Protein AF-A0A1B8BXJ5-F1 (afdb_monomer_lite)

Radius of gyration: 29.27 Å; chains: 1; bounding box: 54×40×120 Å

Secondary structure (DSSP, 8-state):
------------------------------------SSPEEE-PPPHHHHHHHH--TT-S------TTSHHHHHHHHHHHHHHHHTTSBGGGSTT---EEEHHHHHHHHHHHHHHHTT-TGGGT--S-TTHHHHHHHHHHHHHHHHHHHHHTSSS--HH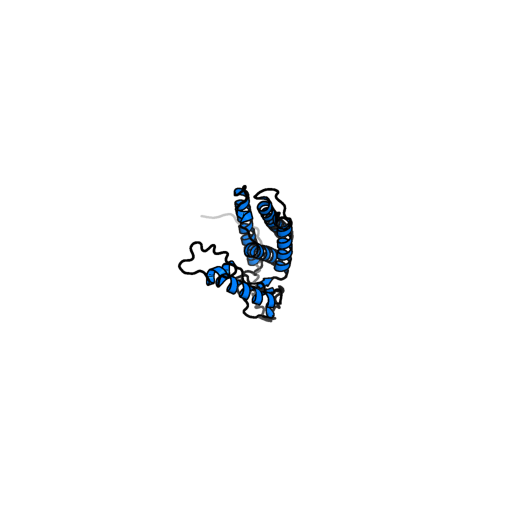HHHHHHHHHHHHHHHS--HHHHTSS-HHHHHHHHHHHHHHHHHHHHHHHHTT-SSTT-S-TT--

Sequence (223 aa):
MEFNDASKVDRNERERGSISYKADEVCASNAETTECPIKFVCVPRPFWDFILEHKGENDEDDDDENADSPREKAWNETLEEARKKWLKPATEFPGYTWTLSLKARKLNKKYDLQTQKRDQDAFGMFIYNDFTGYGLQEVIQNQLSAFNNEFTSEKPSPFTLWYMIESLAWWFNSSDTMLWNMIDDGERVCETLQIVGLTVLSTLNTLEQAHLLKNDSVIPNIL

Foldseek 3Di:
DDDDDDDDDDDDDDDDDDDDDDPDDDDDDDPPVPPLPFWKAAAADFPVVLCVVVPDPPPPDPPVPPCPDPSVVVVVVSVVVSVVRGRPTCVVPPPRDGMATPLLVVVLVVLVVQLCVQDQVNVVHCDDQLSSLVSNLVSLVVLLVVLVCLLPDPDRDLVVLVSSLRSVVVNVRPDDNPSNCPDPPNVSVVVSVVSNVVSVVSSLVVCVVVVQQDPPHSPPPND

pLDDT: mean 81.47, std 22.78, range [27.48, 98.5]

Structure (mmCIF, N/CA/C/O backbone):
data_AF-A0A1B8BXJ5-F1
#
_entry.id   AF-A0A1B8BXJ5-F1
#
loop_
_atom_site.group_PDB
_atom_site.id
_atom_site.type_symbol
_atom_site.label_atom_id
_atom_site.label_alt_id
_atom_site.label_comp_id
_atom_site.label_asym_id
_atom_site.label_entity_id
_atom_site.label_seq_id
_atom_site.pdbx_PDB_ins_code
_atom_site.Cartn_x
_atom_site.Cartn_y
_atom_site.Cartn_z
_atom_site.occupancy
_atom_site.B_iso_or_equiv
_atom_site.auth_seq_id
_atom_site.auth_comp_id
_atom_site.auth_asym_id
_atom_site.auth_atom_id
_atom_site.pdbx_PDB_model_num
ATOM 1 N N . MET A 1 1 ? -2.893 -20.987 91.017 1.00 38.03 1 MET A N 1
ATOM 2 C CA . MET A 1 1 ? -2.819 -20.023 92.131 1.00 38.03 1 MET A CA 1
ATOM 3 C C . MET A 1 1 ? -3.103 -18.657 91.527 1.00 38.03 1 MET A C 1
ATOM 5 O O . MET A 1 1 ? -2.530 -18.359 90.489 1.00 38.03 1 MET A O 1
ATOM 9 N N . GLU A 1 2 ? -4.105 -17.987 92.090 1.00 30.73 2 GLU A N 1
ATOM 10 C CA . GLU A 1 2 ? -4.848 -16.785 91.655 1.00 30.73 2 GLU A CA 1
ATOM 11 C C . GLU A 1 2 ? -3.995 -15.639 91.076 1.00 30.73 2 GLU A C 1
ATOM 13 O O . GLU A 1 2 ? -2.880 -15.412 91.529 1.00 30.73 2 GLU A O 1
ATOM 18 N N . PHE A 1 3 ? -4.372 -15.056 89.928 1.00 27.48 3 PHE A N 1
ATOM 19 C CA . PHE A 1 3 ? -5.391 -14.005 89.687 1.00 27.48 3 PHE A CA 1
ATOM 20 C C . PHE A 1 3 ? -5.038 -12.632 90.280 1.00 27.48 3 PHE A C 1
ATOM 22 O O . PHE A 1 3 ? -5.073 -12.438 91.488 1.00 27.48 3 PHE A O 1
ATOM 29 N N . ASN A 1 4 ? -4.791 -11.660 89.397 1.00 32.25 4 ASN A N 1
ATOM 30 C CA . ASN A 1 4 ? -5.666 -10.499 89.196 1.00 32.25 4 ASN A CA 1
ATOM 31 C C . ASN A 1 4 ? -5.101 -9.635 88.059 1.00 32.25 4 ASN A C 1
ATOM 33 O O . ASN A 1 4 ? -3.940 -9.251 88.114 1.00 32.25 4 ASN A O 1
ATOM 37 N N . ASP A 1 5 ? -5.906 -9.338 87.038 1.00 35.22 5 ASP A N 1
ATOM 38 C CA . ASP A 1 5 ? -6.500 -8.001 86.920 1.00 35.22 5 ASP A CA 1
ATOM 39 C C . ASP A 1 5 ? -7.572 -7.992 85.810 1.00 35.22 5 ASP A C 1
ATOM 41 O O . ASP A 1 5 ? -7.359 -8.484 84.702 1.00 35.22 5 ASP A O 1
ATOM 45 N N . ALA A 1 6 ? -8.747 -7.461 86.132 1.00 33.31 6 ALA A N 1
ATOM 46 C CA . ALA A 1 6 ? -9.861 -7.204 85.224 1.00 33.31 6 ALA A CA 1
ATOM 47 C C . ALA A 1 6 ? -10.480 -5.888 85.702 1.00 33.31 6 ALA A C 1
ATOM 49 O O . ALA A 1 6 ? -10.914 -5.770 86.843 1.00 33.31 6 ALA A O 1
ATOM 50 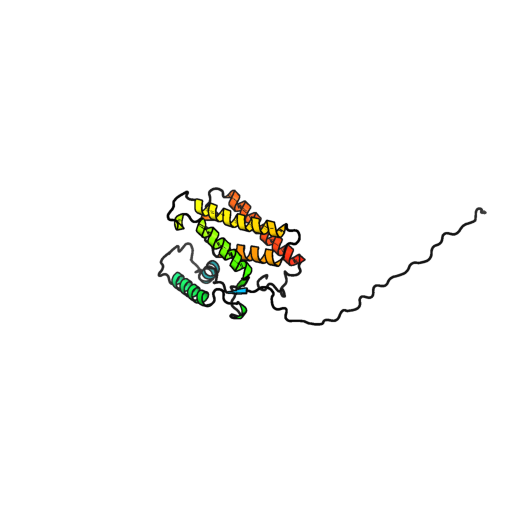N N . SER A 1 7 ? -10.581 -4.846 84.888 1.00 33.28 7 SER A N 1
ATOM 51 C CA . SER A 1 7 ? -11.683 -4.639 83.936 1.00 33.28 7 SER A CA 1
ATOM 52 C C . SER A 1 7 ? -11.720 -3.117 83.694 1.00 33.28 7 SER A C 1
ATOM 54 O O . SER A 1 7 ? -11.519 -2.348 84.629 1.00 33.28 7 SER A O 1
ATOM 56 N N . LYS A 1 8 ? -11.784 -2.577 82.478 1.00 32.34 8 LYS A N 1
ATOM 57 C CA . LYS A 1 8 ? -12.923 -2.302 81.571 1.00 32.34 8 LYS A CA 1
ATOM 58 C C . LYS A 1 8 ? -12.301 -1.363 80.504 1.00 32.34 8 LYS A C 1
ATOM 60 O O . LYS A 1 8 ? -11.372 -0.633 80.829 1.00 32.34 8 LYS A O 1
ATOM 65 N N . VAL A 1 9 ? -12.675 -1.329 79.230 1.00 34.03 9 VAL A N 1
ATOM 66 C CA . VAL A 1 9 ? -13.918 -0.770 78.672 1.00 34.03 9 VAL A CA 1
ATOM 67 C C . VAL A 1 9 ? -13.977 -1.156 77.181 1.00 34.03 9 VAL A C 1
ATOM 69 O O . VAL A 1 9 ? -12.951 -1.206 76.502 1.00 34.03 9 VAL A O 1
ATOM 72 N N . ASP A 1 10 ? -15.202 -1.426 76.733 1.00 32.19 10 ASP A N 1
ATOM 73 C CA . ASP A 1 10 ? -15.685 -1.899 75.432 1.00 32.19 10 ASP A CA 1
ATOM 74 C C . ASP A 1 10 ? -15.026 -1.343 74.157 1.00 32.19 10 ASP A C 1
ATOM 76 O O . ASP A 1 10 ? -14.887 -0.134 73.964 1.00 32.19 10 ASP A O 1
ATOM 80 N N . ARG A 1 11 ? -14.754 -2.255 73.211 1.00 34.59 11 ARG A N 1
ATOM 81 C CA . ARG A 1 11 ? -14.576 -1.959 71.782 1.00 34.59 11 ARG A CA 1
ATOM 82 C C . ARG A 1 11 ? -15.818 -2.411 71.014 1.00 34.59 11 ARG A C 1
ATOM 84 O O . ARG A 1 11 ? -16.166 -3.587 71.017 1.00 34.59 11 ARG A O 1
ATOM 91 N N . ASN A 1 12 ? -16.447 -1.448 70.349 1.00 32.12 12 ASN A N 1
ATOM 92 C CA . ASN A 1 12 ? -17.529 -1.625 69.386 1.00 32.12 12 ASN A CA 1
ATOM 93 C C . ASN A 1 12 ? -17.042 -2.423 68.161 1.00 32.12 12 ASN A C 1
ATOM 95 O O . ASN A 1 12 ? -16.263 -1.906 67.365 1.00 32.12 12 ASN A O 1
ATOM 99 N N . GLU A 1 13 ? -17.553 -3.638 67.969 1.00 33.94 13 GLU A N 1
ATOM 100 C CA . GLU A 1 13 ? -17.513 -4.360 66.693 1.00 33.94 13 GLU A CA 1
ATOM 101 C C . GLU A 1 13 ? -18.901 -4.941 66.404 1.00 33.94 13 GLU A C 1
ATOM 103 O O . GLU A 1 13 ? -19.293 -5.958 66.972 1.00 33.94 13 GLU A O 1
ATOM 108 N N . ARG A 1 14 ? -19.653 -4.294 65.509 1.00 32.28 14 ARG A N 1
ATOM 109 C CA . ARG A 1 14 ? -20.751 -4.902 64.744 1.00 32.28 14 ARG A CA 1
ATOM 110 C C . ARG A 1 14 ? -21.155 -3.961 63.618 1.00 32.28 14 ARG A C 1
ATOM 112 O O . ARG A 1 14 ? -21.710 -2.910 63.884 1.00 32.28 14 ARG A O 1
ATOM 119 N N . GLU A 1 15 ? -20.832 -4.366 62.392 1.00 36.94 15 GLU A N 1
ATOM 120 C CA . GLU A 1 15 ? -21.706 -4.355 61.206 1.00 36.94 15 GLU A CA 1
ATOM 121 C C . GLU A 1 15 ? -20.861 -4.717 59.972 1.00 36.94 15 GLU A C 1
ATOM 123 O O . GLU A 1 15 ? -20.242 -3.878 59.326 1.00 36.94 15 GLU A O 1
ATOM 128 N N . ARG A 1 16 ? -20.803 -6.018 59.651 1.00 33.06 16 ARG A N 1
ATOM 129 C CA . ARG A 1 16 ? -20.402 -6.498 58.321 1.00 33.06 16 ARG A CA 1
ATOM 130 C C . ARG A 1 16 ? -21.671 -6.631 57.486 1.00 33.06 16 ARG A C 1
ATOM 132 O O . ARG A 1 16 ? -22.344 -7.656 57.547 1.00 33.06 16 ARG A O 1
ATOM 139 N N . GLY A 1 17 ? -21.996 -5.587 56.731 1.00 30.19 17 GLY A N 1
ATOM 140 C CA . GLY A 1 17 ? -22.967 -5.664 55.644 1.00 30.19 17 GLY A CA 1
ATOM 141 C C . GLY A 1 17 ? -22.376 -6.470 54.488 1.00 30.19 17 GLY A C 1
ATOM 142 O O . GLY A 1 17 ? -21.428 -6.036 53.841 1.00 30.19 17 GLY A O 1
ATOM 143 N N . SER A 1 18 ? -22.910 -7.668 54.256 1.00 29.38 18 SER A N 1
ATOM 144 C CA . SER A 1 18 ? -22.633 -8.473 53.067 1.00 29.38 18 SER A CA 1
ATOM 145 C C . SER A 1 18 ? -23.485 -7.937 51.914 1.00 29.38 18 SER A C 1
ATOM 147 O O . SER A 1 18 ? -24.709 -8.051 51.944 1.00 29.38 18 SER A O 1
ATOM 149 N N . ILE A 1 19 ? -22.849 -7.320 50.917 1.00 30.59 19 ILE A N 1
ATOM 150 C CA . ILE A 1 19 ? -23.499 -6.945 49.657 1.00 30.59 19 ILE A CA 1
ATOM 151 C C . ILE A 1 19 ? -23.277 -8.098 48.676 1.00 30.59 19 ILE A C 1
ATOM 153 O O . ILE A 1 19 ? -22.187 -8.294 48.146 1.00 30.59 19 ILE A O 1
ATOM 157 N N . SER A 1 20 ? -24.328 -8.892 48.492 1.00 31.06 20 SER A N 1
ATOM 158 C CA . SER A 1 20 ? -24.443 -9.927 47.467 1.00 31.06 20 SER A CA 1
ATOM 159 C C . SER A 1 20 ? -24.780 -9.262 46.131 1.00 31.06 20 SER A C 1
ATOM 161 O O . SER A 1 20 ? -25.906 -8.799 45.948 1.00 31.06 20 SER A O 1
ATOM 163 N N . TYR A 1 21 ? -23.839 -9.242 45.187 1.00 27.62 21 TYR A N 1
ATOM 164 C CA . TYR A 1 21 ? -24.119 -8.850 43.805 1.00 27.62 21 TYR A CA 1
ATOM 165 C C . TYR A 1 21 ? -24.878 -9.984 43.107 1.00 27.62 21 TYR A C 1
ATOM 167 O O . TYR A 1 21 ? -24.315 -11.044 42.836 1.00 27.62 21 TYR A O 1
ATOM 175 N N . LYS A 1 22 ? -26.172 -9.772 42.846 1.00 31.95 22 LYS A N 1
ATOM 176 C CA . LYS A 1 22 ? -26.941 -10.605 41.920 1.00 31.95 22 LYS A CA 1
ATOM 177 C C . LYS A 1 22 ? -26.515 -10.257 40.496 1.00 31.95 22 LYS A C 1
ATOM 179 O O . LYS A 1 22 ? -26.677 -9.119 40.064 1.00 31.95 22 LYS A O 1
ATOM 184 N N . ALA A 1 23 ? -25.939 -11.236 39.808 1.00 32.06 23 ALA A N 1
ATOM 185 C CA . ALA A 1 23 ? -25.804 -11.233 38.363 1.00 32.06 23 ALA A CA 1
ATOM 186 C C . ALA A 1 23 ? -27.176 -11.592 37.784 1.00 32.06 23 ALA A C 1
ATOM 188 O O . ALA A 1 23 ? -27.522 -12.769 37.718 1.00 32.06 23 ALA A O 1
ATOM 189 N N . ASP A 1 24 ? -27.962 -10.576 37.442 1.00 30.42 24 ASP A N 1
ATOM 190 C CA . ASP A 1 24 ? -29.197 -10.772 36.696 1.00 30.42 24 ASP A CA 1
ATOM 191 C C . ASP A 1 24 ? -28.887 -10.646 35.199 1.00 30.42 24 ASP A C 1
ATOM 193 O O . ASP A 1 24 ? -28.375 -9.634 34.714 1.00 30.42 24 ASP A O 1
ATOM 197 N N . GLU A 1 25 ? -29.163 -11.753 34.514 1.00 37.22 25 GLU A N 1
ATOM 198 C CA . GLU A 1 25 ? -29.242 -11.941 33.072 1.00 37.22 25 GLU A CA 1
ATOM 199 C C . GLU A 1 25 ? -29.843 -10.723 32.360 1.00 37.22 25 GLU A C 1
ATOM 201 O O . GLU A 1 25 ? -31.009 -10.378 32.553 1.00 37.22 25 GLU A O 1
ATOM 206 N N . VAL A 1 26 ? -29.066 -10.113 31.462 1.00 32.66 26 VAL A N 1
ATOM 207 C CA . VAL A 1 26 ? -29.632 -9.261 30.418 1.00 32.66 26 VAL A CA 1
ATOM 208 C C . VAL A 1 26 ? -29.810 -10.114 29.175 1.00 32.66 26 VAL A C 1
ATOM 210 O O . VAL A 1 26 ? -28.856 -10.559 28.539 1.00 32.66 26 VAL A O 1
ATOM 213 N N . CYS A 1 27 ? -31.085 -10.351 28.893 1.00 29.69 27 CYS A N 1
ATOM 214 C CA . CYS A 1 27 ? -31.636 -11.052 27.755 1.00 29.69 27 CYS A CA 1
ATOM 215 C C . CYS A 1 27 ? -30.962 -10.682 26.432 1.00 29.69 27 CYS A C 1
ATOM 217 O O . CYS A 1 27 ? -30.901 -9.515 26.039 1.00 29.69 27 CYS A O 1
ATOM 219 N N . ALA A 1 28 ? -30.582 -11.731 25.704 1.00 42.16 28 ALA A N 1
ATOM 220 C CA . ALA A 1 28 ? -30.416 -11.713 24.264 1.00 42.16 28 ALA A CA 1
ATOM 221 C C . ALA A 1 28 ? -31.606 -10.997 23.608 1.00 42.16 28 ALA A C 1
ATOM 223 O O . ALA A 1 28 ? -32.737 -11.484 23.633 1.00 42.16 28 ALA A O 1
ATOM 224 N N . SER A 1 29 ? -31.351 -9.833 23.022 1.00 37.00 29 SER A N 1
ATOM 225 C CA . SER A 1 29 ? -32.278 -9.215 22.085 1.00 37.00 29 SER A CA 1
ATOM 226 C C . SER A 1 29 ? -31.504 -8.418 21.042 1.00 37.00 29 SER A C 1
ATOM 228 O O . SER A 1 29 ? -30.647 -7.603 21.364 1.00 37.00 29 SER A O 1
ATOM 230 N N . ASN A 1 30 ? -31.861 -8.713 19.793 1.00 30.47 30 ASN A N 1
ATOM 231 C CA . ASN A 1 30 ? -31.537 -8.018 18.552 1.00 30.47 30 ASN A CA 1
ATOM 232 C C . ASN A 1 30 ? -30.159 -8.313 17.945 1.00 30.47 30 ASN A C 1
ATOM 234 O O . ASN A 1 30 ? -29.235 -7.508 17.990 1.00 30.47 30 ASN A O 1
ATOM 238 N N . ALA A 1 31 ? -30.093 -9.435 17.221 1.00 38.28 31 ALA A N 1
ATOM 239 C CA . ALA A 1 31 ? -29.290 -9.511 16.004 1.00 38.28 31 ALA A CA 1
ATOM 240 C C . ALA A 1 31 ? -29.924 -8.587 14.944 1.00 38.28 31 ALA A C 1
ATOM 242 O O . ALA A 1 31 ? -30.574 -9.034 14.001 1.00 38.28 31 ALA A O 1
ATOM 243 N N . GLU A 1 32 ? -29.804 -7.275 15.149 1.00 38.34 32 GLU A N 1
ATOM 244 C CA . GLU A 1 32 ? -29.881 -6.329 14.045 1.00 38.34 32 GLU A CA 1
ATOM 245 C C . GLU A 1 32 ? -28.730 -6.682 13.109 1.00 38.34 32 GLU A C 1
ATOM 247 O O . GLU A 1 32 ? -27.578 -6.759 13.534 1.00 38.34 32 GLU A O 1
ATOM 252 N N . THR A 1 33 ? -29.040 -6.960 11.845 1.00 40.44 33 THR A N 1
ATOM 253 C CA . THR A 1 33 ? -28.036 -7.022 10.786 1.00 40.44 33 THR A CA 1
ATOM 254 C C . THR A 1 33 ? -27.335 -5.671 10.754 1.00 40.44 33 THR A C 1
ATOM 256 O O . THR A 1 33 ? -27.837 -4.720 10.153 1.00 40.44 33 THR A O 1
ATOM 259 N N . THR A 1 34 ? -26.214 -5.574 11.461 1.00 43.12 34 THR A N 1
ATOM 260 C CA . THR A 1 34 ? -25.306 -4.439 11.449 1.00 43.12 34 THR A CA 1
ATOM 261 C C . THR A 1 34 ? -24.782 -4.321 10.031 1.00 43.12 34 THR A C 1
ATOM 263 O O . THR A 1 34 ? -23.875 -5.042 9.618 1.00 43.12 34 THR A O 1
ATOM 266 N N . GLU A 1 35 ? -25.412 -3.446 9.246 1.00 51.41 35 GLU A N 1
ATOM 267 C CA . GLU A 1 35 ? -24.889 -3.040 7.951 1.00 51.41 35 GLU A CA 1
ATOM 268 C C . GLU A 1 35 ? -23.421 -2.661 8.163 1.00 51.41 35 GLU A C 1
ATOM 270 O O . GLU A 1 35 ? -23.101 -1.857 9.044 1.00 51.41 35 GLU A O 1
ATOM 275 N N . CYS A 1 36 ? -22.520 -3.318 7.429 1.00 57.22 36 CYS A N 1
ATOM 276 C CA . CYS A 1 36 ? -21.092 -3.108 7.595 1.00 57.22 36 CYS A CA 1
ATOM 277 C C . CYS A 1 36 ? -20.812 -1.600 7.439 1.00 57.22 36 CYS A C 1
ATOM 279 O O . CYS A 1 36 ? -21.061 -1.044 6.364 1.00 57.22 36 CYS A O 1
ATOM 281 N N . PRO A 1 37 ? -20.288 -0.905 8.470 1.00 73.94 37 PRO A N 1
ATOM 282 C CA . PRO A 1 37 ? -20.014 0.529 8.375 1.00 73.94 37 PRO A CA 1
ATOM 283 C C . PRO A 1 37 ? -18.925 0.833 7.333 1.00 73.94 37 PRO A C 1
ATOM 285 O O . PRO A 1 37 ? -18.692 1.991 6.968 1.00 73.94 37 PRO A O 1
ATOM 288 N N . ILE A 1 38 ? -18.248 -0.209 6.846 1.00 86.69 38 ILE A N 1
ATOM 289 C CA . ILE A 1 38 ? -17.184 -0.150 5.865 1.00 86.69 38 ILE A CA 1
ATOM 290 C C . ILE A 1 38 ? -17.736 -0.532 4.496 1.00 86.69 38 ILE A C 1
ATOM 292 O O . ILE A 1 38 ? -18.213 -1.635 4.256 1.00 86.69 38 ILE A O 1
ATOM 296 N N . LYS A 1 39 ? -17.618 0.397 3.551 1.00 92.38 39 LYS A N 1
ATOM 297 C CA . LYS A 1 39 ? -17.954 0.131 2.153 1.00 92.38 39 LYS A CA 1
ATOM 298 C C . LYS A 1 39 ? -16.760 -0.514 1.471 1.00 92.38 39 LYS A C 1
ATOM 300 O O . LYS A 1 39 ? -15.701 0.109 1.429 1.00 92.38 39 LYS A O 1
ATOM 305 N N . PHE A 1 40 ? -16.951 -1.694 0.898 1.00 93.44 40 PHE A N 1
ATOM 306 C CA . PHE A 1 40 ? -15.943 -2.397 0.107 1.00 93.44 40 PHE A CA 1
ATOM 307 C C . PHE A 1 40 ? -16.195 -2.240 -1.387 1.00 93.44 40 PHE A C 1
ATOM 309 O O . PHE A 1 40 ? -17.340 -2.153 -1.839 1.00 93.44 40 PHE A O 1
ATOM 316 N N . VAL A 1 41 ? -15.109 -2.220 -2.151 1.00 94.94 41 VAL A N 1
ATOM 317 C CA . VAL A 1 41 ? -15.134 -2.199 -3.613 1.00 94.94 41 VAL A CA 1
ATOM 318 C C . VAL A 1 41 ? -14.278 -3.318 -4.184 1.00 94.94 41 VAL A C 1
ATOM 320 O O . VAL A 1 41 ? -13.289 -3.722 -3.573 1.00 94.94 41 VAL A O 1
ATOM 323 N N . CYS A 1 42 ? -14.646 -3.798 -5.368 1.00 94.75 42 CYS A N 1
ATOM 324 C CA . CYS A 1 42 ? -13.855 -4.775 -6.102 1.00 94.75 42 CYS A CA 1
ATOM 325 C C . CYS A 1 42 ? -12.563 -4.141 -6.637 1.00 94.75 42 CYS A C 1
ATOM 327 O O . CYS A 1 42 ? -12.581 -3.061 -7.245 1.00 94.75 42 CYS A O 1
ATOM 329 N N . VAL A 1 43 ? -11.454 -4.852 -6.452 1.00 92.69 43 VAL A N 1
ATOM 330 C CA . VAL A 1 43 ? -10.136 -4.561 -7.034 1.00 92.69 43 VAL A CA 1
ATOM 331 C C . VAL A 1 43 ? -9.682 -5.752 -7.897 1.00 92.69 43 VAL A C 1
ATOM 333 O O . VAL A 1 43 ? -10.277 -6.821 -7.799 1.00 92.69 43 VAL A O 1
ATOM 336 N N . PRO A 1 44 ? -8.711 -5.612 -8.810 1.00 92.31 44 PRO A N 1
ATOM 337 C CA . PRO A 1 44 ? -8.228 -6.683 -9.659 1.00 92.31 44 PRO A CA 1
ATOM 338 C C . PRO A 1 44 ? -7.547 -7.734 -8.809 1.00 92.31 44 PRO A C 1
ATOM 340 O O . PRO A 1 44 ? -7.080 -7.462 -7.705 1.00 92.31 44 PRO A O 1
ATOM 343 N N . ARG A 1 45 ? -7.447 -8.928 -9.369 1.00 91.12 45 ARG A N 1
ATOM 344 C CA . ARG A 1 45 ? -6.533 -9.933 -8.856 1.00 91.12 45 ARG A CA 1
ATOM 345 C C . ARG A 1 45 ? -5.101 -9.372 -8.862 1.00 91.12 45 ARG A C 1
ATOM 347 O O . ARG A 1 45 ? -4.706 -8.818 -9.888 1.00 91.12 45 ARG A O 1
ATOM 354 N N . PRO A 1 46 ? -4.335 -9.471 -7.766 1.00 89.56 46 PRO A N 1
ATOM 355 C CA . PRO A 1 46 ? -2.914 -9.144 -7.771 1.00 89.56 46 PRO A CA 1
ATOM 356 C C . PRO A 1 46 ? -2.123 -10.037 -8.732 1.00 89.56 46 PRO A C 1
ATOM 358 O O . PRO A 1 46 ? -2.425 -11.221 -8.877 1.00 89.56 46 PRO A O 1
ATOM 361 N N . PHE A 1 47 ? -1.084 -9.487 -9.363 1.00 86.88 47 PHE A N 1
ATOM 362 C CA . PHE A 1 47 ? -0.310 -10.222 -10.368 1.00 86.88 47 PHE A CA 1
ATOM 363 C C . PHE A 1 47 ? 0.399 -11.451 -9.789 1.00 86.88 47 PHE A C 1
ATOM 365 O O . PHE A 1 47 ? 0.340 -12.521 -10.381 1.00 86.88 47 PHE A O 1
ATOM 372 N N . TRP A 1 48 ? 0.990 -11.345 -8.596 1.00 86.56 48 TRP A N 1
ATOM 373 C CA . TRP A 1 48 ? 1.670 -12.473 -7.948 1.00 86.56 48 TRP A CA 1
ATOM 374 C C . TRP A 1 48 ? 0.748 -13.682 -7.731 1.00 86.56 48 TRP A C 1
ATOM 376 O O . TRP A 1 48 ? 1.190 -14.816 -7.882 1.00 86.56 48 TRP A O 1
ATOM 386 N N . ASP A 1 49 ? -0.535 -13.461 -7.430 1.00 90.00 49 ASP A N 1
ATOM 387 C CA . ASP A 1 49 ? -1.500 -14.544 -7.223 1.00 90.00 49 ASP A CA 1
ATOM 388 C C . ASP A 1 49 ? -1.822 -15.250 -8.547 1.00 90.00 49 ASP A C 1
ATOM 390 O O . ASP A 1 49 ? -1.901 -16.476 -8.602 1.00 90.00 49 ASP A O 1
ATOM 394 N N . PHE A 1 50 ? -1.924 -14.484 -9.639 1.00 89.75 50 PHE A N 1
ATOM 395 C CA . PHE A 1 50 ? -2.027 -15.035 -10.991 1.00 89.75 50 PHE A CA 1
ATOM 396 C C . PHE A 1 50 ? -0.787 -15.853 -11.363 1.00 89.75 50 PHE A C 1
ATOM 398 O O . PHE A 1 50 ? -0.924 -16.962 -11.881 1.00 89.75 50 PHE A O 1
ATOM 405 N N . ILE A 1 51 ? 0.410 -15.340 -11.060 1.00 87.06 51 ILE A N 1
ATOM 406 C CA . ILE A 1 51 ? 1.670 -16.047 -11.310 1.00 87.06 51 ILE A CA 1
ATOM 407 C C . ILE A 1 51 ? 1.698 -17.384 -10.571 1.00 87.06 51 ILE A C 1
ATOM 409 O O . ILE A 1 51 ? 2.067 -18.380 -11.177 1.00 87.06 51 ILE A O 1
ATOM 413 N N . LEU A 1 52 ? 1.302 -17.426 -9.297 1.00 87.25 52 LEU A N 1
ATOM 414 C CA . LEU A 1 52 ? 1.315 -18.662 -8.510 1.00 87.25 52 LEU A CA 1
ATOM 415 C C . LEU A 1 52 ? 0.429 -19.759 -9.111 1.00 87.25 52 LEU A C 1
ATOM 417 O O . LEU A 1 52 ? 0.823 -20.920 -9.094 1.00 87.25 52 LEU A O 1
ATOM 421 N N . GLU A 1 53 ? -0.737 -19.406 -9.657 1.00 86.94 53 GLU A N 1
ATOM 422 C CA . GLU A 1 53 ? -1.616 -20.371 -10.333 1.00 86.94 53 GLU A CA 1
ATOM 423 C C . GLU A 1 53 ? -1.037 -20.864 -11.668 1.00 86.94 53 GLU A C 1
ATOM 425 O O . GLU A 1 53 ? -1.273 -22.005 -12.058 1.00 86.94 53 GLU A O 1
ATOM 430 N N . HIS A 1 54 ? -0.274 -20.016 -12.359 1.00 81.62 54 HIS A N 1
ATOM 431 C CA . HIS A 1 54 ? 0.272 -20.300 -13.688 1.00 81.62 54 HIS A CA 1
ATOM 432 C C . HIS A 1 54 ? 1.739 -20.736 -13.661 1.00 81.62 54 HIS A C 1
ATOM 434 O O . HIS A 1 54 ? 2.336 -20.880 -14.725 1.00 81.62 54 HIS A O 1
ATOM 440 N N . LYS A 1 55 ? 2.324 -20.934 -12.474 1.00 75.56 55 LYS A N 1
ATOM 441 C CA . LYS A 1 55 ? 3.708 -21.378 -12.328 1.00 75.56 55 LYS A CA 1
ATOM 442 C C . LYS A 1 55 ? 3.809 -22.844 -12.753 1.00 75.56 55 LYS A C 1
ATOM 444 O O . LYS A 1 55 ? 3.257 -23.724 -12.093 1.00 75.56 55 LYS A O 1
ATOM 449 N N . GLY A 1 56 ? 4.494 -23.101 -13.861 1.00 66.62 56 GLY A N 1
ATOM 450 C CA . GLY A 1 56 ? 4.837 -24.441 -14.321 1.00 66.62 56 GLY A CA 1
ATOM 451 C C . GLY A 1 56 ? 5.858 -25.121 -13.405 1.00 66.62 56 GLY A C 1
ATOM 452 O O . GLY A 1 56 ? 6.604 -24.469 -12.676 1.00 66.62 56 GLY A O 1
ATOM 453 N N . GLU A 1 57 ? 5.921 -26.456 -13.457 1.00 56.66 57 GLU A N 1
ATOM 454 C CA . GLU A 1 57 ? 6.863 -27.264 -12.658 1.00 56.66 57 GLU A CA 1
ATOM 455 C C . GLU A 1 57 ? 8.352 -26.968 -12.963 1.00 56.66 57 GLU A C 1
ATOM 457 O O . GLU A 1 57 ? 9.205 -27.366 -12.176 1.00 56.66 57 GLU A O 1
ATOM 462 N N . ASN A 1 58 ? 8.666 -26.254 -14.057 1.00 53.66 58 ASN A N 1
ATOM 463 C CA . ASN A 1 58 ? 10.027 -25.922 -14.508 1.00 53.66 58 ASN A CA 1
ATOM 464 C C . ASN A 1 58 ? 10.238 -24.419 -14.801 1.00 53.66 58 ASN A C 1
ATOM 466 O O . ASN A 1 58 ? 11.134 -24.077 -15.567 1.00 53.66 58 ASN A O 1
ATOM 470 N N . ASP A 1 59 ? 9.438 -23.524 -14.215 1.00 55.91 59 ASP A N 1
ATOM 471 C CA . ASP A 1 59 ? 9.586 -22.071 -14.408 1.00 55.91 59 ASP A CA 1
ATOM 472 C C . ASP A 1 59 ? 10.703 -21.504 -13.505 1.00 55.91 59 ASP A C 1
ATOM 474 O O . ASP A 1 59 ? 10.455 -20.704 -12.593 1.00 55.91 59 ASP A O 1
ATOM 478 N N . GLU A 1 60 ? 11.933 -21.977 -13.712 1.00 50.00 60 GLU A N 1
ATOM 479 C CA . GLU A 1 60 ? 13.147 -21.260 -13.316 1.00 50.00 60 GLU A CA 1
ATOM 480 C C . GLU A 1 60 ? 13.485 -20.295 -14.466 1.00 50.00 60 GLU A C 1
ATOM 482 O O . GLU A 1 60 ? 13.964 -20.715 -15.514 1.00 50.00 60 GLU A O 1
ATOM 487 N N . ASP A 1 61 ? 13.187 -19.009 -14.266 1.00 55.22 61 ASP A N 1
ATOM 488 C CA . ASP A 1 61 ? 13.687 -17.882 -15.069 1.00 55.22 61 ASP A CA 1
ATOM 489 C C . ASP A 1 61 ? 13.216 -17.770 -16.537 1.00 55.22 61 ASP A C 1
ATOM 491 O O . ASP A 1 61 ? 14.003 -17.427 -17.419 1.00 55.22 61 ASP A O 1
ATOM 495 N N . ASP A 1 62 ? 11.923 -17.966 -16.824 1.00 50.78 62 ASP A N 1
ATOM 496 C CA . ASP A 1 62 ? 11.352 -17.522 -18.110 1.00 50.78 62 ASP A CA 1
ATOM 497 C C . ASP A 1 62 ? 10.997 -16.019 -18.049 1.00 50.78 62 ASP A C 1
ATOM 499 O O . ASP A 1 62 ? 9.836 -15.623 -17.909 1.00 50.78 62 ASP A O 1
ATOM 503 N N . ASP A 1 63 ? 12.029 -15.177 -18.177 1.00 53.62 63 ASP A N 1
ATOM 504 C CA . ASP A 1 63 ? 11.954 -13.752 -18.558 1.00 53.62 63 ASP A CA 1
ATOM 505 C C . ASP A 1 63 ? 11.569 -13.604 -20.051 1.00 53.62 63 ASP A C 1
ATOM 507 O O . ASP A 1 63 ? 12.101 -12.764 -20.783 1.00 53.62 63 ASP A O 1
ATOM 511 N N . ASP A 1 64 ? 10.662 -14.443 -20.564 1.00 51.31 64 ASP A N 1
ATOM 512 C CA . ASP A 1 64 ? 10.140 -14.266 -21.918 1.00 51.31 64 ASP A CA 1
ATOM 513 C C . ASP A 1 64 ? 9.081 -13.153 -21.885 1.00 51.31 64 ASP A C 1
ATOM 515 O O . ASP A 1 64 ? 7.872 -13.400 -21.854 1.00 51.31 64 ASP A O 1
ATOM 519 N N . GLU A 1 65 ? 9.550 -11.897 -21.896 1.00 54.59 65 GLU A N 1
ATOM 520 C CA . GLU A 1 65 ? 8.771 -10.656 -22.087 1.00 54.59 65 GLU A CA 1
ATOM 521 C C . GLU A 1 65 ? 8.083 -10.588 -23.470 1.00 54.59 65 GLU A C 1
ATOM 523 O O . GLU A 1 65 ? 7.793 -9.520 -24.018 1.00 54.59 65 GLU A O 1
ATOM 528 N N . ASN A 1 66 ? 7.822 -11.729 -24.102 1.00 60.62 66 ASN A N 1
ATOM 529 C CA . ASN A 1 66 ? 7.106 -11.776 -25.352 1.00 60.62 66 ASN A CA 1
ATOM 530 C C . ASN A 1 66 ? 5.618 -11.514 -25.096 1.00 60.62 66 ASN A C 1
ATOM 532 O O . ASN A 1 66 ? 4.891 -12.362 -24.572 1.00 60.62 66 ASN A O 1
ATOM 536 N N . ALA A 1 67 ? 5.157 -10.338 -25.531 1.00 60.62 67 ALA A N 1
ATOM 537 C CA . ALA A 1 67 ? 3.767 -9.886 -25.439 1.00 60.62 67 ALA A CA 1
ATOM 538 C C . ALA A 1 67 ? 2.742 -10.863 -26.056 1.00 60.62 67 ALA A C 1
ATOM 540 O O . ALA A 1 67 ? 1.541 -10.750 -25.810 1.00 60.62 67 ALA A O 1
ATOM 541 N N . ASP A 1 68 ? 3.199 -11.823 -26.865 1.00 67.88 68 ASP A N 1
ATOM 542 C CA . ASP A 1 68 ? 2.368 -12.849 -27.490 1.00 67.88 68 ASP A CA 1
ATOM 543 C C . ASP A 1 68 ? 2.306 -14.183 -26.726 1.00 67.88 68 ASP A C 1
ATOM 545 O O . ASP A 1 68 ? 1.616 -15.109 -27.186 1.00 67.88 68 ASP A O 1
ATOM 549 N N . SER A 1 69 ? 2.977 -14.295 -25.574 1.00 81.12 69 SER A N 1
ATOM 550 C CA . SER A 1 69 ? 2.962 -15.513 -24.765 1.00 81.12 69 SER A CA 1
ATOM 551 C C . SER A 1 69 ? 1.532 -15.852 -24.300 1.00 81.12 69 SER A C 1
ATOM 553 O O . SER A 1 69 ? 0.720 -14.959 -24.026 1.00 81.12 69 SER A O 1
ATOM 555 N N . PRO A 1 70 ? 1.171 -17.147 -24.196 1.00 83.88 70 PRO A N 1
ATOM 556 C CA . PRO A 1 70 ? -0.139 -17.549 -23.678 1.00 83.88 70 PRO A CA 1
ATOM 557 C C . PRO A 1 70 ? -0.431 -16.986 -22.280 1.00 83.88 70 PRO A C 1
ATOM 559 O O . PRO A 1 70 ? -1.574 -16.649 -21.977 1.00 83.88 70 PRO A O 1
ATOM 562 N N . ARG A 1 71 ? 0.609 -16.845 -21.449 1.00 83.75 71 ARG A N 1
ATOM 563 C CA . ARG A 1 71 ? 0.524 -16.311 -20.087 1.00 83.75 71 ARG A CA 1
ATOM 564 C C . ARG A 1 71 ? 0.176 -14.826 -20.074 1.00 83.75 71 ARG A C 1
ATOM 566 O O . ARG A 1 71 ? -0.732 -14.433 -19.347 1.00 83.75 71 ARG A O 1
ATOM 573 N N . GLU A 1 72 ? 0.836 -14.023 -20.906 1.00 84.38 72 GLU A N 1
ATOM 574 C CA . GLU A 1 72 ? 0.550 -12.589 -21.018 1.00 84.38 72 GLU A CA 1
ATOM 575 C C . GLU A 1 72 ? -0.862 -12.346 -21.568 1.00 84.38 72 GLU A C 1
ATOM 577 O O . GLU A 1 72 ? -1.597 -11.485 -21.083 1.00 84.38 72 GLU A O 1
ATOM 582 N N . LYS A 1 73 ? -1.313 -13.166 -22.526 1.00 87.75 73 LYS A N 1
ATOM 583 C CA . LYS A 1 73 ? -2.704 -13.129 -23.013 1.00 87.75 73 LYS A CA 1
ATOM 584 C C . LYS A 1 73 ? -3.710 -13.443 -21.905 1.00 87.75 73 LYS A C 1
ATOM 586 O O . LYS A 1 73 ? -4.652 -12.675 -21.717 1.00 87.75 73 LYS A O 1
ATOM 591 N N . ALA A 1 74 ? -3.484 -14.507 -21.135 1.00 89.56 74 ALA A N 1
ATOM 592 C CA . ALA A 1 74 ? -4.345 -14.878 -20.011 1.00 89.56 74 ALA A CA 1
ATOM 593 C C . ALA A 1 74 ? -4.378 -13.798 -18.911 1.00 89.56 74 ALA A C 1
ATOM 595 O O . ALA A 1 74 ? -5.432 -13.519 -18.326 1.00 89.56 74 ALA A O 1
ATOM 596 N N . TRP A 1 75 ? -3.246 -13.137 -18.654 1.00 90.38 75 TRP A N 1
ATOM 597 C CA . TRP A 1 75 ? -3.187 -12.011 -17.727 1.00 90.38 75 TRP A CA 1
ATOM 598 C C . TRP A 1 75 ? -3.990 -10.809 -18.235 1.00 90.38 75 TRP A C 1
ATOM 600 O O . TRP A 1 75 ? -4.809 -10.250 -17.501 1.00 90.38 75 TRP A O 1
ATOM 610 N N . ASN A 1 76 ? -3.835 -10.452 -19.510 1.00 90.56 76 ASN A N 1
ATOM 611 C CA . ASN A 1 76 ? -4.588 -9.364 -20.128 1.00 90.56 76 ASN A CA 1
ATOM 612 C C . ASN A 1 76 ? -6.103 -9.628 -20.126 1.00 90.56 76 ASN A C 1
ATOM 614 O O . ASN A 1 76 ? -6.882 -8.731 -19.802 1.00 90.56 76 ASN A O 1
ATOM 618 N N . GLU A 1 77 ? -6.537 -10.860 -20.395 1.00 91.81 77 GLU A N 1
ATOM 619 C CA . GLU A 1 77 ? -7.944 -11.263 -20.260 1.00 91.81 77 GLU A CA 1
ATOM 620 C C . GLU A 1 77 ? -8.442 -11.109 -18.813 1.00 91.81 77 GLU A C 1
ATOM 622 O O . GLU A 1 77 ? -9.497 -10.510 -18.578 1.00 91.81 77 GLU A O 1
ATOM 627 N N . THR A 1 78 ? -7.647 -11.554 -17.833 1.00 90.56 78 THR A N 1
ATOM 628 C CA . THR A 1 78 ? -7.941 -11.391 -16.397 1.00 90.56 78 THR A CA 1
ATOM 629 C C . THR A 1 78 ? -8.114 -9.914 -16.025 1.00 90.56 78 THR A C 1
ATOM 631 O O . THR A 1 78 ? -9.050 -9.548 -15.304 1.00 90.56 78 THR A O 1
ATOM 634 N N . LEU A 1 79 ? -7.248 -9.037 -16.540 1.00 90.88 79 LEU A N 1
ATOM 635 C CA . LEU A 1 79 ? -7.336 -7.594 -16.322 1.00 90.88 79 LEU A CA 1
ATOM 636 C C . LEU A 1 79 ? -8.577 -6.979 -16.976 1.00 90.88 79 LEU A C 1
ATOM 638 O O . LEU A 1 79 ? -9.248 -6.156 -16.348 1.00 90.88 79 LEU A O 1
ATOM 642 N N . GLU A 1 80 ? -8.921 -7.374 -18.200 1.00 91.81 80 GLU A N 1
ATOM 643 C CA . GLU A 1 80 ? -10.124 -6.893 -18.890 1.00 91.81 80 GLU A CA 1
ATOM 644 C C . GLU A 1 80 ? -11.412 -7.304 -18.167 1.00 91.81 80 GLU A C 1
ATOM 646 O O . GLU A 1 80 ? -12.361 -6.521 -18.057 1.00 91.81 80 GLU A O 1
ATOM 651 N N . GLU A 1 81 ? -11.458 -8.502 -17.589 1.00 90.25 81 GLU A N 1
ATOM 652 C CA . GLU A 1 81 ? -12.570 -8.904 -16.730 1.00 90.25 81 GLU A CA 1
ATOM 653 C C . GLU A 1 81 ? -12.611 -8.131 -15.413 1.00 90.25 81 GLU A C 1
ATOM 655 O O . GLU A 1 81 ? -13.682 -7.673 -14.994 1.00 90.25 81 GLU A O 1
ATOM 660 N N . ALA A 1 82 ? -11.457 -7.936 -14.772 1.00 89.94 82 ALA A N 1
ATOM 661 C CA . ALA A 1 82 ? -11.354 -7.148 -13.551 1.00 89.94 82 ALA A CA 1
ATOM 662 C C . ALA A 1 82 ? -11.808 -5.698 -13.774 1.00 89.94 82 ALA A C 1
ATOM 664 O O . ALA A 1 82 ? -12.530 -5.147 -12.939 1.00 89.94 82 ALA A O 1
ATOM 665 N N . ARG A 1 83 ? -11.488 -5.092 -14.926 1.00 90.00 83 ARG A N 1
ATOM 666 C CA . ARG A 1 83 ? -11.930 -3.736 -15.309 1.00 90.00 83 ARG A CA 1
ATOM 667 C C . ARG A 1 83 ? -13.451 -3.593 -15.338 1.00 90.00 83 ARG A C 1
ATOM 669 O O . ARG A 1 83 ? -13.965 -2.540 -14.969 1.00 90.00 83 ARG A O 1
ATOM 676 N N . LYS A 1 84 ? -14.195 -4.649 -15.685 1.00 91.50 84 LYS A N 1
ATOM 677 C CA . LYS A 1 84 ? -15.675 -4.640 -15.665 1.00 91.50 84 LYS A CA 1
ATOM 678 C C . LYS A 1 84 ? -16.251 -4.560 -14.245 1.00 91.50 84 LYS A C 1
ATOM 680 O O . LYS A 1 84 ? -17.396 -4.123 -14.080 1.00 91.50 84 LYS A O 1
ATOM 685 N N . LYS A 1 85 ? -15.490 -4.998 -13.237 1.00 92.62 85 LYS A N 1
ATOM 686 C CA . LYS A 1 85 ? -15.860 -5.012 -11.808 1.00 92.62 85 LYS A CA 1
ATOM 687 C C . LYS A 1 85 ? -15.200 -3.877 -11.018 1.00 92.62 85 LYS A C 1
ATOM 689 O O . LYS A 1 85 ? -15.669 -3.530 -9.941 1.00 92.62 85 LYS A O 1
ATOM 694 N N . TRP A 1 86 ? -14.132 -3.292 -11.551 1.00 92.00 86 TRP A N 1
ATOM 695 C CA . TRP A 1 86 ? -13.293 -2.300 -10.888 1.00 92.00 86 TRP A CA 1
ATOM 696 C C . TRP A 1 86 ? -14.098 -1.166 -10.240 1.00 92.00 86 TRP A C 1
ATOM 698 O O . TRP A 1 86 ? -14.906 -0.502 -10.892 1.00 92.00 86 TRP A O 1
ATOM 708 N N . LEU A 1 87 ? -13.846 -0.938 -8.946 1.00 93.12 87 LEU A N 1
ATOM 709 C CA . LEU A 1 87 ? -14.490 0.071 -8.091 1.00 93.12 87 LEU A CA 1
ATOM 710 C C . LEU A 1 87 ? -16.002 -0.081 -7.885 1.00 93.12 87 LEU A C 1
ATOM 712 O O . LEU A 1 87 ? -16.597 0.757 -7.199 1.00 93.12 87 LEU A O 1
ATOM 716 N N . LYS A 1 88 ? -16.632 -1.129 -8.418 1.00 94.88 88 LYS A N 1
ATOM 717 C CA . LYS A 1 88 ? -18.025 -1.424 -8.093 1.00 94.88 88 LYS A CA 1
ATOM 718 C C . LYS A 1 88 ? -18.140 -1.941 -6.654 1.00 94.88 88 LYS A C 1
ATOM 720 O O . LYS A 1 88 ? -17.174 -2.516 -6.140 1.00 94.88 88 LYS A O 1
ATOM 725 N N . PRO A 1 89 ? -19.286 -1.726 -5.986 1.00 94.56 89 PRO A N 1
ATOM 726 C CA . PRO A 1 89 ? -19.538 -2.272 -4.659 1.00 94.56 89 PRO A CA 1
ATOM 727 C C . PRO A 1 89 ? -19.327 -3.787 -4.619 1.00 94.56 89 PRO A C 1
ATOM 729 O O . PRO A 1 89 ? -19.844 -4.512 -5.466 1.00 94.56 89 PRO A O 1
ATOM 732 N N . ALA A 1 90 ? -18.617 -4.277 -3.601 1.00 92.31 90 ALA A N 1
ATOM 733 C CA . ALA A 1 90 ? -18.386 -5.714 -3.430 1.00 92.31 90 ALA A CA 1
ATOM 734 C C . ALA A 1 90 ? -19.695 -6.514 -3.267 1.00 92.31 90 ALA A C 1
ATOM 736 O O . ALA A 1 90 ? -19.773 -7.677 -3.648 1.00 92.31 90 ALA A O 1
ATOM 737 N N . THR A 1 91 ? -20.752 -5.871 -2.762 1.00 91.75 91 THR A N 1
ATOM 738 C CA . THR A 1 91 ? -22.089 -6.459 -2.604 1.00 91.75 91 THR A CA 1
ATOM 739 C C . THR A 1 91 ? -22.755 -6.845 -3.927 1.00 91.75 91 THR A C 1
ATOM 741 O O . THR A 1 91 ? -23.623 -7.712 -3.928 1.00 91.75 91 THR A O 1
ATOM 744 N N . GLU A 1 92 ? -22.357 -6.241 -5.051 1.00 93.81 92 GLU A N 1
ATOM 745 C CA . GLU A 1 92 ? -22.852 -6.608 -6.386 1.00 93.81 92 GLU A CA 1
ATOM 746 C C . GLU A 1 92 ? -22.215 -7.906 -6.913 1.00 93.81 92 GLU A C 1
ATOM 748 O O . GLU A 1 92 ? -22.734 -8.511 -7.850 1.00 93.81 92 GLU A O 1
ATOM 753 N N . PHE A 1 93 ? -21.105 -8.348 -6.311 1.00 91.75 93 PHE A N 1
ATOM 754 C CA . PHE A 1 93 ? -20.313 -9.495 -6.757 1.00 91.75 93 PHE A CA 1
ATOM 755 C C . PHE A 1 93 ? -20.032 -10.456 -5.592 1.00 91.75 93 PHE A C 1
ATOM 757 O O . PHE A 1 93 ? -18.876 -10.617 -5.189 1.00 91.75 93 PHE A O 1
ATOM 764 N N . PRO A 1 94 ? -21.070 -11.108 -5.030 1.00 88.12 94 PRO A N 1
ATOM 765 C CA . PRO A 1 94 ? -20.880 -12.072 -3.953 1.00 88.12 94 PRO A CA 1
ATOM 766 C C . PRO A 1 94 ? -19.941 -13.199 -4.407 1.00 88.12 94 PRO A C 1
ATOM 768 O O . PRO A 1 94 ? -20.107 -13.760 -5.489 1.00 88.12 94 PRO A O 1
ATOM 771 N N . GLY A 1 95 ? -18.940 -13.514 -3.584 1.00 85.50 95 GLY A N 1
ATOM 772 C CA . GLY A 1 95 ? -17.915 -14.518 -3.891 1.00 85.50 95 GLY A CA 1
ATOM 773 C C . GLY A 1 95 ? -16.706 -13.996 -4.674 1.00 85.50 95 GLY A C 1
ATOM 774 O O . GLY A 1 95 ? -15.782 -14.761 -4.928 1.00 85.50 95 GLY A O 1
ATOM 775 N N . TYR A 1 96 ? -16.666 -12.711 -5.042 1.00 90.31 96 TYR A N 1
ATOM 776 C CA . TYR A 1 96 ? -15.447 -12.122 -5.588 1.00 90.31 96 TYR A CA 1
ATOM 777 C C . TYR A 1 96 ? -14.418 -11.873 -4.477 1.00 90.31 96 TYR A C 1
ATOM 779 O O . TYR A 1 96 ? -14.656 -11.071 -3.577 1.00 90.31 96 TYR A O 1
ATOM 787 N N . THR A 1 97 ? -13.270 -12.545 -4.564 1.00 89.50 97 THR A N 1
ATOM 788 C CA . THR A 1 97 ? -12.224 -12.543 -3.528 1.00 89.50 97 THR A CA 1
ATOM 789 C C . THR A 1 97 ? -11.584 -11.171 -3.317 1.00 89.50 97 THR A C 1
ATOM 791 O O . THR A 1 97 ? -11.359 -10.740 -2.189 1.00 89.50 97 THR A O 1
ATOM 794 N N . TRP A 1 98 ? -11.283 -10.465 -4.408 1.00 91.25 98 TRP A N 1
ATOM 795 C CA . TRP A 1 98 ? -10.404 -9.298 -4.368 1.00 91.25 98 TRP A CA 1
ATOM 796 C C . TRP A 1 98 ? -11.182 -8.030 -4.043 1.00 91.25 98 TRP A C 1
ATOM 798 O O . TRP A 1 98 ? -11.744 -7.357 -4.911 1.00 91.25 98 TRP A O 1
ATOM 808 N N . THR A 1 99 ? -11.227 -7.687 -2.763 1.00 93.00 99 THR A N 1
ATOM 809 C CA . THR A 1 99 ? -11.940 -6.504 -2.283 1.00 93.00 99 THR A CA 1
ATOM 810 C C . THR A 1 99 ? -11.055 -5.651 -1.392 1.00 93.00 99 THR A C 1
ATOM 812 O O . THR A 1 99 ? -10.103 -6.129 -0.782 1.00 93.00 99 THR A O 1
ATOM 815 N N . LEU A 1 100 ? -11.360 -4.357 -1.365 1.00 93.25 100 LEU A N 1
ATOM 816 C CA . LEU A 1 100 ? -10.628 -3.361 -0.595 1.00 93.25 100 LEU A CA 1
ATOM 817 C C . LEU A 1 100 ? -11.623 -2.365 0.003 1.00 93.25 100 LEU A C 1
ATOM 819 O O . LEU A 1 100 ? -12.589 -1.978 -0.672 1.00 93.25 100 LEU A O 1
ATOM 823 N N . SER A 1 101 ? -11.395 -1.890 1.230 1.00 95.19 101 SER A N 1
ATOM 824 C CA . SER A 1 101 ? -12.213 -0.803 1.777 1.00 95.19 101 SER A CA 1
ATOM 825 C C . SER A 1 101 ? -12.132 0.425 0.867 1.00 95.19 101 SER A C 1
ATOM 827 O O . SER A 1 101 ? -11.057 0.865 0.459 1.00 95.19 101 SER A O 1
ATOM 829 N N . LEU A 1 102 ? -13.259 1.083 0.601 1.00 95.31 102 LEU A N 1
ATOM 830 C CA . LEU A 1 102 ? -13.318 2.275 -0.250 1.00 95.31 102 LEU A CA 1
ATOM 831 C C . LEU A 1 102 ? -12.426 3.411 0.282 1.00 95.31 102 LEU A C 1
ATOM 833 O O . LEU A 1 102 ? -11.861 4.179 -0.498 1.00 95.31 102 LEU A O 1
ATOM 837 N N . LYS A 1 103 ? -12.295 3.534 1.609 1.00 95.75 103 LYS A N 1
ATOM 838 C CA . LYS A 1 103 ? -11.381 4.500 2.241 1.00 95.75 103 LYS A CA 1
ATOM 839 C C . LYS A 1 103 ? -9.915 4.138 1.987 1.00 95.75 103 LYS A C 1
ATOM 841 O O . LYS A 1 103 ? -9.166 5.018 1.566 1.00 95.75 103 LYS A O 1
ATOM 846 N N . ALA A 1 104 ? -9.540 2.868 2.142 1.00 96.31 104 ALA A N 1
ATOM 847 C CA . ALA A 1 104 ? -8.207 2.378 1.802 1.00 96.31 104 ALA A CA 1
ATOM 848 C C . ALA A 1 104 ? -7.898 2.580 0.313 1.00 96.31 104 ALA A C 1
ATOM 850 O O . ALA A 1 104 ? -6.851 3.120 -0.027 1.00 96.31 104 ALA A O 1
ATOM 851 N N . ARG A 1 105 ? -8.846 2.304 -0.593 1.00 95.56 105 ARG A N 1
ATOM 852 C CA . ARG A 1 105 ? -8.654 2.549 -2.032 1.00 95.56 105 ARG A CA 1
ATOM 853 C C . ARG A 1 105 ? -8.372 4.014 -2.353 1.00 95.56 105 ARG A C 1
ATOM 855 O O . ARG A 1 105 ? -7.543 4.299 -3.216 1.00 95.56 105 ARG A O 1
ATOM 862 N N . LYS A 1 106 ? -9.059 4.947 -1.684 1.00 96.19 106 LYS A N 1
ATOM 863 C CA . LYS A 1 106 ? -8.819 6.393 -1.841 1.00 96.19 106 LYS A CA 1
ATOM 864 C C . LYS A 1 106 ? -7.431 6.797 -1.342 1.00 96.19 106 LYS A C 1
ATOM 866 O O . LYS A 1 106 ? -6.782 7.604 -2.005 1.00 96.19 106 LYS A O 1
ATOM 871 N N . LEU A 1 107 ? -6.989 6.243 -0.210 1.00 96.69 107 LEU A N 1
ATOM 872 C CA . LEU A 1 107 ? -5.627 6.436 0.294 1.00 96.69 107 LEU A CA 1
ATOM 873 C C . LEU A 1 107 ? -4.605 5.877 -0.694 1.00 96.69 107 LEU A C 1
ATOM 875 O O . LEU A 1 107 ? -3.718 6.609 -1.120 1.00 96.69 107 LEU A O 1
ATOM 879 N N . ASN A 1 108 ? -4.791 4.647 -1.161 1.00 95.38 108 ASN A N 1
ATOM 880 C CA . ASN A 1 108 ? -3.890 4.042 -2.126 1.00 95.38 108 ASN A CA 1
ATOM 881 C C . ASN A 1 108 ? -3.822 4.869 -3.421 1.00 95.38 108 ASN A C 1
ATOM 883 O O . ASN A 1 108 ? -2.728 5.200 -3.850 1.00 95.38 108 ASN A O 1
ATOM 887 N N . LYS A 1 109 ? -4.952 5.359 -3.958 1.00 95.25 109 LYS A N 1
ATOM 888 C CA . LYS A 1 109 ? -4.950 6.249 -5.138 1.00 95.25 109 LYS A CA 1
ATOM 889 C C . LYS A 1 109 ? -4.092 7.495 -4.918 1.00 95.25 109 LYS A C 1
ATOM 891 O O . LYS A 1 109 ? -3.429 7.966 -5.839 1.00 95.25 109 LYS A O 1
ATOM 896 N N . LYS A 1 110 ? -4.134 8.069 -3.711 1.00 97.12 110 LYS A N 1
ATOM 897 C CA . LYS A 1 110 ? -3.275 9.202 -3.352 1.00 97.12 110 LYS A CA 1
ATOM 898 C C . LYS A 1 110 ? -1.804 8.794 -3.438 1.00 97.12 110 LYS A C 1
ATOM 900 O O . LYS A 1 110 ? -1.035 9.574 -3.988 1.00 97.12 110 LYS A O 1
ATOM 905 N N . TYR A 1 111 ? -1.422 7.628 -2.921 1.00 97.12 111 TYR A N 1
ATOM 906 C CA . TYR A 1 111 ? -0.035 7.158 -2.932 1.00 97.12 111 TYR A CA 1
ATOM 907 C C . TYR A 1 111 ? 0.442 6.701 -4.315 1.00 97.12 111 TYR A C 1
ATOM 909 O O . TYR A 1 111 ? 1.554 7.059 -4.681 1.00 97.12 111 TYR A O 1
ATOM 917 N N . ASP A 1 112 ? -0.412 6.092 -5.141 1.00 94.81 112 ASP A N 1
ATOM 918 C CA . ASP A 1 112 ? -0.116 5.796 -6.553 1.00 94.81 112 ASP A CA 1
ATOM 919 C C . ASP A 1 112 ? 0.278 7.084 -7.305 1.00 94.81 112 ASP A C 1
ATOM 921 O O . ASP A 1 112 ? 1.280 7.142 -8.015 1.00 94.81 112 ASP A O 1
ATOM 925 N N . LEU A 1 113 ? -0.474 8.172 -7.091 1.00 96.06 113 LEU A N 1
ATOM 926 C CA . LEU A 1 113 ? -0.157 9.481 -7.670 1.00 96.06 113 LEU A CA 1
ATOM 927 C C . LEU A 1 113 ? 1.132 10.089 -7.100 1.00 96.06 113 LEU A C 1
ATOM 929 O O . LEU A 1 113 ? 1.765 10.900 -7.771 1.00 96.06 113 LEU A O 1
ATOM 933 N N . GLN A 1 114 ? 1.503 9.773 -5.856 1.00 96.88 114 GLN A N 1
ATOM 934 C CA . GLN A 1 114 ? 2.778 10.220 -5.287 1.00 96.88 114 GLN A CA 1
ATOM 935 C C . GLN A 1 114 ? 3.957 9.448 -5.876 1.00 96.88 114 GLN A C 1
ATOM 937 O O . GLN A 1 114 ? 4.988 10.072 -6.119 1.00 96.88 114 GLN A O 1
ATOM 942 N N . THR A 1 115 ? 3.784 8.151 -6.136 1.00 96.12 115 THR A N 1
ATOM 943 C CA . THR A 1 115 ? 4.754 7.309 -6.842 1.00 96.12 115 THR A CA 1
ATOM 944 C C . THR A 1 115 ? 5.025 7.862 -8.237 1.00 96.12 115 THR A C 1
ATOM 946 O O . THR A 1 115 ? 6.160 8.201 -8.544 1.00 96.12 115 THR A O 1
ATOM 949 N N . GLN A 1 116 ? 3.977 8.090 -9.036 1.00 94.56 116 GLN A N 1
ATOM 950 C CA . GLN A 1 116 ? 4.110 8.606 -10.410 1.00 94.56 116 GLN A CA 1
ATOM 951 C C . GLN A 1 116 ? 4.827 9.961 -10.484 1.00 94.56 116 GLN A C 1
ATOM 953 O O . GLN A 1 116 ? 5.548 10.243 -11.430 1.00 94.56 116 GLN A O 1
ATOM 958 N N . LYS A 1 117 ? 4.654 10.821 -9.473 1.00 95.19 117 LYS A N 1
ATOM 959 C CA . LYS A 1 117 ? 5.333 12.127 -9.407 1.00 95.19 117 LYS A CA 1
ATOM 960 C C . LYS A 1 117 ? 6.835 12.038 -9.145 1.00 95.19 117 LYS A C 1
ATOM 962 O O . LYS A 1 117 ? 7.508 13.058 -9.249 1.00 95.19 117 LYS A O 1
ATOM 967 N N . ARG A 1 118 ? 7.330 10.873 -8.737 1.00 94.94 118 ARG A N 1
ATOM 968 C CA . ARG A 1 118 ? 8.726 10.634 -8.354 1.00 94.94 118 ARG A CA 1
ATOM 969 C C . ARG A 1 118 ? 9.422 9.643 -9.282 1.00 94.94 118 ARG A C 1
ATOM 971 O O . ARG A 1 118 ? 10.546 9.250 -9.008 1.00 94.94 118 ARG A O 1
ATOM 978 N N . ASP A 1 119 ? 8.757 9.265 -10.364 1.00 94.00 119 ASP A N 1
ATOM 979 C CA . ASP A 1 119 ? 9.312 8.419 -11.404 1.00 94.00 119 ASP A CA 1
ATOM 980 C C . ASP A 1 119 ? 9.996 9.299 -12.456 1.00 94.00 119 ASP A C 1
ATOM 982 O O . ASP A 1 119 ? 9.323 9.989 -13.220 1.00 94.00 119 ASP A O 1
ATOM 986 N N . GLN A 1 120 ? 11.331 9.321 -12.473 1.00 94.19 120 GLN A N 1
ATOM 987 C CA . GLN A 1 120 ? 12.084 10.141 -13.430 1.00 94.19 120 GLN A CA 1
ATOM 988 C C . GLN A 1 120 ? 11.855 9.714 -14.887 1.00 94.19 120 GLN A C 1
ATOM 990 O O . GLN A 1 120 ? 11.839 10.574 -15.774 1.00 94.19 120 GLN A O 1
ATOM 995 N N . ASP A 1 121 ? 11.608 8.424 -15.127 1.00 91.50 121 ASP A N 1
ATOM 996 C CA . ASP A 1 121 ? 11.427 7.867 -16.467 1.00 91.50 121 ASP A CA 1
ATOM 997 C C . ASP A 1 121 ? 10.075 8.297 -17.036 1.00 91.50 121 ASP A C 1
ATOM 999 O O . ASP A 1 121 ? 9.981 8.683 -18.204 1.00 91.50 121 ASP A O 1
ATOM 1003 N N . ALA A 1 122 ? 9.048 8.380 -16.182 1.00 91.69 122 ALA A N 1
ATOM 1004 C CA . ALA A 1 122 ? 7.754 8.961 -16.541 1.00 91.69 122 ALA A CA 1
ATOM 1005 C C . ALA A 1 122 ? 7.855 10.427 -17.013 1.00 91.69 122 ALA A C 1
ATOM 1007 O O . ALA A 1 122 ? 6.980 10.903 -17.743 1.00 91.69 122 ALA A O 1
ATOM 1008 N N . PHE A 1 123 ? 8.919 11.144 -16.633 1.00 93.00 123 PHE A N 1
ATOM 1009 C CA . PHE A 1 123 ? 9.210 12.507 -17.093 1.00 93.00 123 PHE A CA 1
ATOM 1010 C C . PHE A 1 123 ? 10.298 12.577 -18.175 1.00 93.00 123 PHE A C 1
ATOM 1012 O O . PHE A 1 123 ? 10.639 13.679 -18.610 1.00 93.00 123 PHE A O 1
ATOM 1019 N N . GLY A 1 124 ? 10.843 11.443 -18.629 1.00 94.00 124 GLY A N 1
ATOM 1020 C CA . GLY A 1 124 ? 11.951 11.405 -19.589 1.00 94.00 124 GLY A CA 1
ATOM 1021 C C . GLY A 1 124 ? 13.215 12.090 -19.063 1.00 94.00 124 GLY A C 1
ATOM 1022 O O . GLY A 1 124 ? 13.955 12.710 -19.830 1.00 94.00 124 GLY A O 1
ATOM 1023 N N . MET A 1 125 ? 13.425 12.045 -17.748 1.00 95.00 125 MET A N 1
ATOM 1024 C CA . MET A 1 125 ? 14.550 12.664 -17.062 1.00 95.00 125 MET A CA 1
ATOM 1025 C C . MET A 1 125 ? 15.522 11.603 -16.562 1.00 95.00 125 MET A C 1
ATOM 1027 O O . MET A 1 125 ? 15.128 10.508 -16.189 1.00 95.00 125 MET A O 1
ATOM 1031 N N . PHE A 1 126 ? 16.796 11.976 -16.477 1.00 92.81 126 PHE A N 1
ATOM 1032 C CA . PHE A 1 126 ? 17.807 11.190 -15.786 1.00 92.81 126 PHE A CA 1
ATOM 1033 C C . PHE A 1 126 ? 18.451 12.060 -14.710 1.00 92.81 126 PHE A C 1
ATOM 1035 O O . PHE A 1 126 ? 19.108 13.055 -15.029 1.00 92.81 126 PHE A O 1
ATOM 1042 N N . ILE A 1 127 ? 18.220 11.714 -13.445 1.00 93.00 127 ILE A N 1
ATOM 1043 C CA . ILE A 1 127 ? 18.792 12.406 -12.288 1.00 93.00 127 ILE A CA 1
ATOM 1044 C C . ILE A 1 127 ? 19.896 11.528 -11.695 1.00 93.00 127 ILE A C 1
ATOM 1046 O O . ILE A 1 127 ? 21.064 11.906 -11.753 1.00 93.00 127 ILE A O 1
ATOM 1050 N N . TYR A 1 128 ? 19.530 10.342 -11.200 1.00 92.75 128 TYR A N 1
ATOM 1051 C CA . TYR A 1 128 ? 20.431 9.288 -10.714 1.00 92.75 128 TYR A CA 1
ATOM 1052 C C . TYR A 1 128 ? 19.777 7.913 -10.905 1.00 92.75 128 TYR A C 1
ATOM 1054 O O . TYR A 1 128 ? 18.558 7.828 -11.055 1.00 92.75 128 TYR A O 1
ATOM 1062 N N . ASN A 1 129 ? 20.565 6.835 -10.871 1.00 91.50 129 ASN A N 1
ATOM 1063 C CA . ASN A 1 129 ? 20.066 5.470 -11.101 1.00 91.50 129 ASN A CA 1
ATOM 1064 C C . ASN A 1 129 ? 18.993 5.034 -10.088 1.00 91.50 129 ASN A C 1
ATOM 1066 O O . ASN A 1 129 ? 18.081 4.294 -10.436 1.00 91.50 129 ASN A O 1
ATOM 1070 N N . ASP A 1 130 ? 19.087 5.508 -8.851 1.00 93.56 130 ASP A N 1
ATOM 1071 C CA . ASP A 1 130 ? 18.214 5.161 -7.727 1.00 93.56 130 ASP A CA 1
ATOM 1072 C C . ASP A 1 130 ? 17.221 6.277 -7.370 1.00 93.56 130 ASP A C 1
ATOM 1074 O O . ASP A 1 130 ? 16.488 6.156 -6.388 1.00 93.56 130 ASP A O 1
ATOM 1078 N N . PHE A 1 131 ? 17.146 7.351 -8.169 1.00 95.25 131 PHE A N 1
ATOM 1079 C CA . PHE A 1 131 ? 16.280 8.497 -7.882 1.00 95.25 131 PHE A CA 1
ATOM 1080 C C . PHE A 1 131 ? 14.821 8.070 -7.678 1.00 95.25 131 PHE A C 1
ATOM 1082 O O . PHE A 1 131 ? 14.200 8.421 -6.672 1.00 95.25 131 PHE A O 1
ATOM 1089 N N . THR A 1 132 ? 14.285 7.264 -8.601 1.00 96.19 132 THR A N 1
ATOM 1090 C CA . THR A 1 132 ? 12.923 6.726 -8.485 1.00 96.19 132 THR A CA 1
ATOM 1091 C C . THR A 1 132 ? 12.787 5.829 -7.252 1.00 96.19 132 THR A C 1
ATOM 1093 O O . THR A 1 132 ? 11.792 5.925 -6.535 1.00 96.19 132 THR A O 1
ATOM 1096 N N . GLY A 1 133 ? 13.803 5.017 -6.936 1.00 96.56 133 GLY A N 1
ATOM 1097 C CA . GLY A 1 133 ? 13.830 4.173 -5.739 1.00 96.56 133 GLY A CA 1
ATOM 1098 C C . GLY A 1 133 ? 13.753 4.977 -4.436 1.00 96.56 133 GLY A C 1
ATOM 1099 O O . GLY A 1 133 ? 12.933 4.675 -3.565 1.00 96.56 133 GLY A O 1
ATOM 1100 N N . TYR A 1 134 ? 14.513 6.070 -4.327 1.00 97.50 134 TYR A N 1
ATOM 1101 C CA . TYR A 1 134 ? 14.398 7.025 -3.220 1.00 97.50 134 TYR A CA 1
ATOM 1102 C C . TYR A 1 134 ? 13.039 7.727 -3.191 1.00 97.50 134 TYR A C 1
ATOM 1104 O O . TYR A 1 134 ? 12.496 8.013 -2.120 1.00 97.50 134 TYR A O 1
ATOM 1112 N N . GLY A 1 135 ? 12.453 7.966 -4.360 1.00 97.00 135 GLY A N 1
ATOM 1113 C CA . GLY A 1 135 ? 11.094 8.458 -4.482 1.00 97.00 135 GLY A CA 1
ATOM 1114 C C . GLY A 1 135 ? 10.065 7.515 -3.852 1.00 97.00 135 GLY A C 1
ATOM 1115 O O . GLY A 1 135 ? 9.219 7.952 -3.068 1.00 97.00 135 GLY A O 1
ATOM 1116 N N . LEU A 1 136 ? 10.162 6.217 -4.143 1.00 97.50 136 LEU A N 1
ATOM 1117 C CA . LEU A 1 136 ? 9.325 5.172 -3.541 1.00 97.50 136 LEU A CA 1
ATOM 1118 C C . LEU A 1 136 ? 9.541 5.080 -2.024 1.00 97.50 136 LEU A C 1
ATOM 1120 O O . LEU A 1 136 ? 8.566 5.062 -1.268 1.00 97.50 136 LEU A O 1
ATOM 1124 N N . GLN A 1 137 ? 10.799 5.116 -1.576 1.00 97.81 137 GLN A N 1
ATOM 1125 C CA . GLN A 1 137 ? 11.169 5.170 -0.158 1.00 97.81 137 GLN A CA 1
ATOM 1126 C C . GLN A 1 137 ? 10.459 6.330 0.562 1.00 97.81 137 GLN A C 1
ATOM 1128 O O . GLN A 1 137 ? 9.881 6.144 1.635 1.00 97.81 137 GLN A O 1
ATOM 1133 N N . GLU A 1 138 ? 10.437 7.523 -0.038 1.00 97.75 138 GLU A N 1
ATOM 1134 C CA . GLU A 1 138 ? 9.730 8.685 0.510 1.00 97.75 138 GLU A CA 1
ATOM 1135 C C . GLU A 1 138 ? 8.207 8.461 0.575 1.00 97.75 138 GLU A C 1
ATOM 1137 O O . GLU A 1 138 ? 7.559 8.832 1.557 1.00 97.75 138 GLU A O 1
ATOM 1142 N N . VAL A 1 139 ? 7.602 7.834 -0.442 1.00 98.12 139 VAL A N 1
ATOM 1143 C CA . VAL A 1 139 ? 6.160 7.518 -0.447 1.00 98.12 139 VAL A CA 1
ATOM 1144 C C . VAL A 1 139 ? 5.792 6.575 0.701 1.00 98.12 139 VAL A C 1
ATOM 1146 O O . VAL A 1 139 ? 4.793 6.817 1.387 1.00 98.12 139 VAL A O 1
ATOM 1149 N N . ILE A 1 140 ? 6.594 5.538 0.950 1.00 97.94 140 ILE A N 1
ATOM 1150 C CA . ILE A 1 140 ? 6.383 4.598 2.062 1.00 97.94 140 ILE A CA 1
ATOM 1151 C C . ILE A 1 140 ? 6.555 5.322 3.401 1.00 97.94 140 ILE A C 1
ATOM 1153 O O . ILE A 1 140 ? 5.680 5.247 4.262 1.00 97.94 140 ILE A O 1
ATOM 1157 N N . GLN A 1 141 ? 7.616 6.111 3.571 1.00 98.00 141 GLN A N 1
ATOM 1158 C CA . GLN A 1 141 ? 7.836 6.874 4.805 1.00 98.00 141 GLN A CA 1
ATOM 1159 C C . GLN A 1 141 ? 6.714 7.884 5.085 1.00 98.00 141 GLN A C 1
ATOM 1161 O O . GLN A 1 141 ? 6.304 8.050 6.233 1.00 98.00 141 GLN A O 1
ATOM 1166 N N . ASN A 1 142 ? 6.144 8.505 4.051 1.00 98.31 142 ASN A N 1
ATOM 1167 C CA . ASN A 1 142 ? 4.981 9.383 4.185 1.00 98.31 142 ASN A CA 1
ATOM 1168 C C . ASN A 1 142 ? 3.710 8.623 4.613 1.00 98.31 142 ASN A C 1
ATOM 1170 O O . ASN A 1 142 ? 2.875 9.177 5.335 1.00 98.31 142 ASN A O 1
ATOM 1174 N N . GLN A 1 143 ? 3.541 7.366 4.187 1.00 98.25 143 GLN A N 1
ATOM 1175 C CA . GLN A 1 143 ? 2.475 6.481 4.680 1.00 98.25 143 GLN A CA 1
ATOM 1176 C C . GLN A 1 143 ? 2.666 6.163 6.163 1.00 98.25 143 GLN A C 1
ATOM 1178 O O . GLN A 1 143 ? 1.742 6.353 6.952 1.00 98.25 143 GLN A O 1
ATOM 1183 N N . LEU A 1 144 ? 3.877 5.761 6.551 1.00 98.50 144 LEU A N 1
ATOM 1184 C CA . LEU A 1 144 ? 4.226 5.423 7.933 1.00 98.50 144 LEU A CA 1
ATOM 1185 C C . LEU A 1 144 ? 4.127 6.634 8.870 1.00 98.50 144 LEU A C 1
ATOM 1187 O O . LEU A 1 144 ? 3.629 6.518 9.985 1.00 98.50 144 LEU A O 1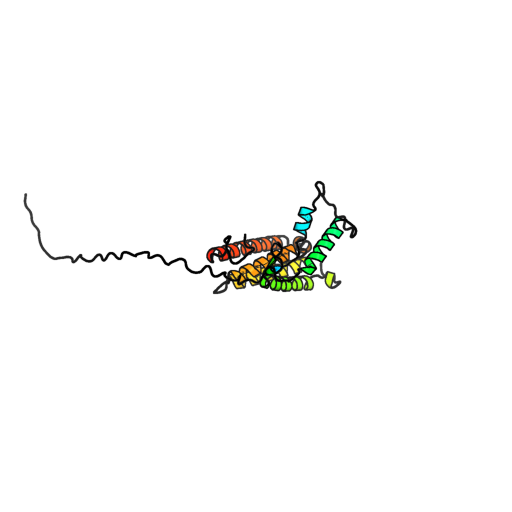
ATOM 1191 N N . SER A 1 145 ? 4.518 7.821 8.405 1.00 98.38 145 SER A N 1
ATOM 1192 C CA . SER A 1 145 ? 4.350 9.067 9.156 1.00 98.38 145 SER A CA 1
ATOM 1193 C C . SER A 1 145 ? 2.869 9.397 9.379 1.00 98.38 145 SER A C 1
ATOM 1195 O O . SER A 1 145 ? 2.470 9.722 10.498 1.00 98.38 145 SER A O 1
ATOM 1197 N N . ALA A 1 146 ? 2.028 9.255 8.347 1.00 98.19 146 ALA A N 1
ATOM 1198 C CA . ALA A 1 146 ? 0.584 9.449 8.479 1.00 98.19 146 ALA A CA 1
ATOM 1199 C C . ALA A 1 146 ? -0.055 8.428 9.434 1.00 98.19 146 ALA A C 1
ATOM 1201 O O . ALA A 1 146 ? -0.914 8.805 10.230 1.00 98.19 146 ALA A O 1
ATOM 1202 N N . PHE A 1 147 ? 0.396 7.171 9.384 1.00 98.50 147 PHE A N 1
ATOM 1203 C CA . PHE A 1 147 ? -0.008 6.134 10.327 1.00 9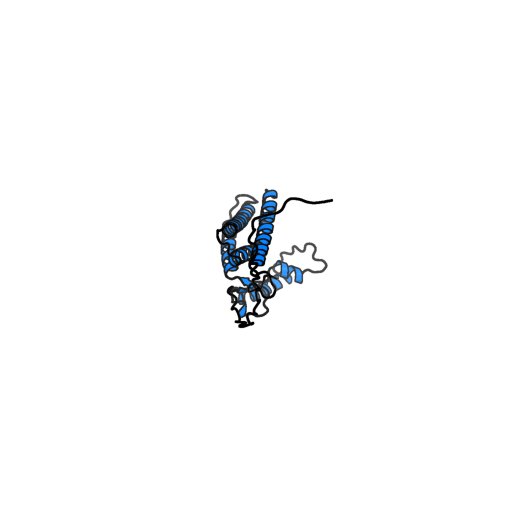8.50 147 PHE A CA 1
ATOM 1204 C C . PHE A 1 147 ? 0.361 6.503 11.761 1.00 98.50 147 PHE A C 1
ATOM 1206 O O . PHE A 1 147 ? -0.506 6.507 12.630 1.00 98.50 147 PHE A O 1
ATOM 1213 N N . ASN A 1 148 ? 1.622 6.868 12.005 1.00 98.38 148 ASN A N 1
ATOM 1214 C CA . ASN A 1 148 ? 2.092 7.232 13.336 1.00 98.38 148 ASN A CA 1
ATOM 1215 C C . ASN A 1 148 ? 1.275 8.394 13.918 1.00 98.38 148 ASN A C 1
ATOM 1217 O O . ASN A 1 148 ? 0.872 8.329 15.072 1.00 98.38 148 ASN A O 1
ATOM 1221 N N . ASN A 1 149 ? 0.952 9.407 13.107 1.00 98.25 149 ASN A N 1
ATOM 1222 C CA . ASN A 1 149 ? 0.125 10.534 13.545 1.00 98.25 149 ASN A CA 1
ATOM 1223 C C . ASN A 1 149 ? -1.284 10.111 14.001 1.00 98.25 149 ASN A C 1
ATOM 1225 O O . ASN A 1 149 ? -1.786 10.652 14.985 1.00 98.25 149 ASN A O 1
ATOM 1229 N N . GLU A 1 150 ? -1.927 9.165 13.309 1.00 97.94 150 GLU A N 1
ATOM 1230 C CA . GLU A 1 150 ? -3.216 8.602 13.741 1.00 97.94 150 GLU A CA 1
ATOM 1231 C C . GLU A 1 150 ? -3.043 7.747 15.000 1.00 97.94 150 GLU A C 1
ATOM 1233 O O . GLU A 1 150 ? -3.796 7.902 15.962 1.00 97.94 150 GLU A O 1
ATOM 1238 N N . PHE A 1 151 ? -2.034 6.874 15.008 1.00 97.81 151 PHE A N 1
ATOM 1239 C CA . PHE A 1 151 ? -1.768 5.924 16.084 1.00 97.81 151 PHE A CA 1
ATOM 1240 C C . PHE A 1 151 ? -1.465 6.616 17.418 1.00 97.81 151 PHE A C 1
ATOM 1242 O O . PHE A 1 151 ? -1.943 6.175 18.460 1.00 97.81 151 PHE A O 1
ATOM 1249 N N . THR A 1 152 ? -0.723 7.726 17.392 1.00 97.56 152 THR A N 1
ATOM 1250 C CA . THR A 1 152 ? -0.380 8.513 18.586 1.00 97.56 152 THR A CA 1
ATOM 1251 C C . THR A 1 152 ? -1.379 9.628 18.893 1.00 97.56 152 THR A C 1
ATOM 1253 O O . THR A 1 152 ? -1.111 10.462 19.759 1.00 97.56 152 THR A O 1
ATOM 1256 N N . SER A 1 153 ? -2.496 9.714 18.167 1.00 96.88 153 SER A N 1
ATOM 1257 C CA . SER A 1 153 ? -3.532 10.711 18.451 1.00 96.88 153 SER A CA 1
ATOM 1258 C C . SER A 1 153 ? -4.217 10.437 19.798 1.00 96.88 153 SER A C 1
ATOM 1260 O O . SER A 1 153 ? -4.130 9.342 20.346 1.00 96.88 153 SER A O 1
ATOM 1262 N N . GLU A 1 154 ? -4.937 11.423 20.347 1.00 95.38 154 GLU A N 1
ATOM 1263 C CA . GLU A 1 154 ? -5.652 11.249 21.626 1.00 95.38 154 GLU A CA 1
ATOM 1264 C C . GLU A 1 154 ? -6.694 10.117 21.585 1.00 95.38 154 GLU A C 1
ATOM 1266 O O . GLU A 1 154 ? -7.031 9.537 22.618 1.00 95.38 154 GLU A O 1
ATOM 1271 N N . LYS A 1 155 ? -7.246 9.837 20.398 1.00 93.25 155 LYS A N 1
ATOM 1272 C CA . LYS A 1 155 ? -8.292 8.835 20.164 1.00 93.25 155 LYS A CA 1
ATOM 1273 C C . LYS A 1 155 ? -8.051 8.143 18.818 1.00 93.25 155 LYS A C 1
ATOM 1275 O O . LYS A 1 155 ? -8.753 8.467 17.855 1.00 93.25 155 LYS A O 1
ATOM 1280 N N . PRO A 1 156 ? -7.091 7.206 18.741 1.00 93.69 156 PRO A N 1
ATOM 1281 C CA . PRO A 1 156 ? -6.808 6.489 17.506 1.00 93.69 156 PRO A CA 1
ATOM 1282 C C . PRO A 1 156 ? -8.036 5.683 17.085 1.00 93.69 156 PRO A C 1
ATOM 1284 O O . PRO A 1 156 ? -8.654 4.991 17.898 1.00 93.69 156 PRO A O 1
ATOM 1287 N N . SER A 1 157 ? -8.413 5.765 15.811 1.00 95.25 157 SER A N 1
ATOM 1288 C CA . SER A 1 157 ? -9.532 4.992 15.281 1.00 95.25 157 SER A CA 1
ATOM 1289 C C . SER A 1 157 ? -9.047 3.638 14.751 1.00 95.25 157 SER A C 1
ATOM 1291 O O . SER A 1 157 ? -8.307 3.615 13.764 1.00 95.25 157 SER A O 1
ATOM 1293 N N . PRO A 1 158 ? -9.526 2.498 15.296 1.00 94.94 158 PRO A N 1
ATOM 1294 C CA . PRO A 1 158 ? -9.157 1.173 14.789 1.00 94.94 158 PRO A CA 1
ATOM 1295 C C . PRO A 1 158 ? -9.460 1.005 13.293 1.00 94.94 158 PRO A C 1
ATOM 1297 O O . PRO A 1 158 ? -8.672 0.431 12.548 1.00 94.94 158 PRO A O 1
ATOM 1300 N N . PHE A 1 159 ? -10.572 1.583 12.826 1.00 94.62 159 PHE A N 1
ATOM 1301 C CA . PHE A 1 159 ? -10.937 1.570 11.412 1.00 94.62 159 PHE A CA 1
ATOM 1302 C C . PHE A 1 159 ? -9.987 2.403 10.552 1.00 94.62 159 PHE A C 1
ATOM 1304 O O . PHE A 1 159 ? -9.633 1.973 9.460 1.00 94.62 159 PHE A O 1
ATOM 1311 N N . THR A 1 160 ? -9.577 3.591 11.009 1.00 96.12 160 THR A N 1
ATOM 1312 C CA . THR A 1 160 ? -8.625 4.421 10.256 1.00 96.12 160 THR A CA 1
ATOM 1313 C C . THR A 1 160 ? -7.278 3.725 10.125 1.00 96.12 160 THR A C 1
ATOM 1315 O O . THR A 1 160 ? -6.745 3.670 9.017 1.00 96.12 160 THR A O 1
ATOM 1318 N N . LEU A 1 161 ? -6.773 3.142 11.215 1.00 97.00 161 LEU A N 1
ATOM 1319 C CA . LEU A 1 161 ? -5.537 2.358 11.206 1.00 97.00 161 LEU A CA 1
ATOM 1320 C C . LEU A 1 161 ? -5.647 1.169 10.243 1.00 97.00 161 LEU A C 1
ATOM 1322 O O . LEU A 1 161 ? -4.758 0.985 9.414 1.00 97.00 161 LEU A O 1
ATOM 1326 N N . TRP A 1 162 ? -6.774 0.442 10.262 1.00 96.12 162 TRP A N 1
ATOM 1327 C CA . TRP A 1 162 ? -7.052 -0.616 9.286 1.00 96.12 162 TRP A CA 1
ATOM 1328 C C . TRP A 1 162 ? -6.980 -0.099 7.847 1.00 96.12 162 TRP A C 1
ATOM 1330 O O . TRP A 1 162 ? -6.226 -0.636 7.044 1.00 96.12 162 TRP A O 1
ATOM 1340 N N . TYR A 1 163 ? -7.678 0.995 7.516 1.00 96.62 163 TYR A N 1
ATOM 1341 C CA . TYR A 1 163 ? -7.646 1.549 6.156 1.00 96.62 163 TYR A CA 1
ATOM 1342 C C . TYR A 1 163 ? -6.242 1.961 5.707 1.00 96.62 163 TYR A C 1
ATOM 1344 O O . TYR A 1 163 ? -5.941 1.894 4.515 1.00 96.62 163 TYR A O 1
ATOM 1352 N N . MET A 1 164 ? -5.400 2.425 6.633 1.00 97.81 164 MET A N 1
ATOM 1353 C CA . MET A 1 164 ? -4.017 2.798 6.342 1.00 97.81 164 MET A CA 1
ATOM 1354 C C . MET A 1 164 ? -3.161 1.569 6.035 1.00 97.81 164 MET A C 1
ATOM 1356 O O . MET A 1 164 ? -2.481 1.572 5.009 1.00 97.81 164 MET A O 1
ATOM 1360 N N . ILE A 1 165 ? -3.228 0.510 6.851 1.00 97.06 165 ILE A N 1
ATOM 1361 C CA . ILE A 1 165 ? -2.454 -0.713 6.584 1.00 97.06 165 ILE A CA 1
ATOM 1362 C C . ILE A 1 165 ? -2.976 -1.480 5.371 1.00 97.06 165 ILE A C 1
ATOM 1364 O O . ILE A 1 165 ? -2.185 -2.014 4.604 1.00 97.06 165 ILE A O 1
ATOM 1368 N N . GLU A 1 166 ? -4.286 -1.470 5.136 1.00 95.81 166 GLU A N 1
ATOM 1369 C CA . GLU A 1 166 ? -4.916 -2.100 3.976 1.00 95.81 166 GLU A CA 1
ATOM 1370 C C . GLU A 1 166 ? -4.513 -1.371 2.681 1.00 95.81 166 GLU A C 1
ATOM 1372 O O . GLU A 1 166 ? -4.177 -1.993 1.674 1.00 95.81 166 GLU A O 1
ATOM 1377 N N . SER A 1 167 ? -4.464 -0.033 2.720 1.00 96.81 167 SER A N 1
ATOM 1378 C CA . SER A 1 167 ? -3.934 0.796 1.631 1.00 96.81 167 SER A CA 1
ATOM 1379 C C . SER A 1 167 ? -2.454 0.525 1.369 1.00 96.81 167 SER A C 1
ATOM 1381 O O . SER A 1 167 ? -2.053 0.450 0.208 1.00 96.81 167 SER A O 1
ATOM 1383 N N . LEU A 1 168 ? -1.647 0.419 2.428 1.00 96.88 168 LEU A N 1
ATOM 1384 C CA . LEU A 1 168 ? -0.211 0.163 2.332 1.00 96.88 168 LEU A CA 1
ATOM 1385 C C . LEU A 1 168 ? 0.061 -1.229 1.755 1.00 96.88 168 LEU A C 1
ATOM 1387 O O . LEU A 1 168 ? 0.855 -1.363 0.827 1.00 96.88 168 LEU A O 1
ATOM 1391 N N . ALA A 1 169 ? -0.651 -2.245 2.247 1.00 94.56 169 ALA A N 1
ATOM 1392 C CA . ALA A 1 169 ? -0.594 -3.598 1.715 1.00 94.56 169 ALA A CA 1
ATOM 1393 C C . ALA A 1 169 ? -0.949 -3.598 0.226 1.00 94.56 169 ALA A C 1
ATOM 1395 O O . ALA A 1 169 ? -0.178 -4.095 -0.590 1.00 94.56 169 ALA A O 1
ATOM 1396 N N . TRP A 1 170 ? -2.062 -2.972 -0.163 1.00 94.38 170 TRP A N 1
ATOM 1397 C CA . TRP A 1 170 ? -2.435 -2.888 -1.574 1.00 94.38 170 TRP A CA 1
ATOM 1398 C C . TRP A 1 170 ? -1.385 -2.154 -2.423 1.00 94.38 170 TRP A C 1
ATOM 1400 O O . TRP A 1 170 ? -1.098 -2.582 -3.539 1.00 94.38 170 TRP A O 1
ATOM 1410 N N . TRP A 1 171 ? -0.773 -1.086 -1.904 1.00 95.06 171 TRP A N 1
ATOM 1411 C CA . TRP A 1 171 ? 0.295 -0.365 -2.602 1.00 95.06 171 TRP A CA 1
ATOM 1412 C C . TRP A 1 171 ? 1.507 -1.268 -2.873 1.00 95.06 171 TRP A C 1
ATOM 1414 O O . TRP A 1 171 ? 1.962 -1.305 -4.011 1.00 95.06 171 TRP A O 1
ATOM 1424 N N . PHE A 1 172 ? 1.956 -2.064 -1.893 1.00 93.62 172 PHE A N 1
ATOM 1425 C CA . PHE A 1 172 ? 3.028 -3.055 -2.091 1.00 93.62 172 PHE A CA 1
ATOM 1426 C C . PHE A 1 172 ? 2.675 -4.129 -3.126 1.00 93.62 172 PHE A C 1
ATOM 1428 O O . PHE A 1 172 ? 3.550 -4.622 -3.824 1.00 93.62 172 PHE A O 1
ATOM 1435 N N . ASN A 1 173 ? 1.395 -4.487 -3.231 1.00 89.25 173 ASN A N 1
ATOM 1436 C CA . ASN A 1 173 ? 0.919 -5.511 -4.162 1.00 89.25 173 ASN A CA 1
ATOM 1437 C C . ASN A 1 173 ? 0.706 -4.998 -5.595 1.00 89.25 173 ASN A C 1
ATOM 1439 O O . ASN A 1 173 ? 0.596 -5.805 -6.516 1.00 89.25 173 ASN A O 1
ATOM 1443 N N . SER A 1 174 ? 0.569 -3.683 -5.776 1.00 85.88 174 SER A N 1
ATOM 1444 C CA . SER A 1 174 ? 0.213 -3.069 -7.064 1.00 85.88 174 SER A CA 1
ATOM 1445 C C . SER A 1 174 ? 1.282 -2.138 -7.630 1.00 85.88 174 SER A C 1
ATOM 1447 O O . SER A 1 174 ? 1.213 -1.806 -8.811 1.00 85.88 174 SER A O 1
ATOM 1449 N N . SER A 1 175 ? 2.255 -1.727 -6.818 1.00 86.50 175 SER A N 1
ATOM 1450 C CA . SER A 1 175 ? 3.400 -0.928 -7.255 1.00 86.50 175 SER A CA 1
ATOM 1451 C C . SER A 1 175 ? 4.588 -1.833 -7.545 1.00 86.50 175 SER A C 1
ATOM 1453 O O . SER A 1 175 ? 4.862 -2.756 -6.779 1.00 86.50 175 SER A O 1
ATOM 1455 N N . ASP A 1 176 ? 5.328 -1.526 -8.607 1.00 87.19 176 ASP A N 1
ATOM 1456 C CA . ASP A 1 176 ? 6.649 -2.109 -8.797 1.00 87.19 176 ASP A CA 1
ATOM 1457 C C . ASP A 1 176 ? 7.597 -1.550 -7.727 1.00 87.19 176 ASP A C 1
ATOM 1459 O O . ASP A 1 176 ? 7.811 -0.341 -7.615 1.00 87.19 176 ASP A O 1
ATOM 1463 N N . THR A 1 177 ? 8.117 -2.448 -6.896 1.00 90.56 177 THR A N 1
ATOM 1464 C CA . THR A 1 177 ? 9.033 -2.112 -5.805 1.00 90.56 177 THR A CA 1
ATOM 1465 C C . THR A 1 177 ? 10.471 -2.514 -6.108 1.00 90.56 177 THR A C 1
ATOM 1467 O O . THR A 1 177 ? 11.334 -2.323 -5.253 1.00 90.56 177 THR A O 1
ATOM 1470 N N . MET A 1 178 ? 10.776 -3.018 -7.309 1.00 91.31 178 MET A N 1
ATOM 1471 C CA . MET A 1 178 ? 12.132 -3.411 -7.696 1.00 91.31 178 MET A CA 1
ATOM 1472 C C . MET A 1 178 ? 13.114 -2.255 -7.490 1.00 91.31 178 MET A C 1
ATOM 1474 O O . MET A 1 178 ? 14.103 -2.405 -6.780 1.00 91.31 178 MET A O 1
ATOM 1478 N N . LEU A 1 179 ? 12.795 -1.068 -8.013 1.00 92.50 179 LEU A N 1
AT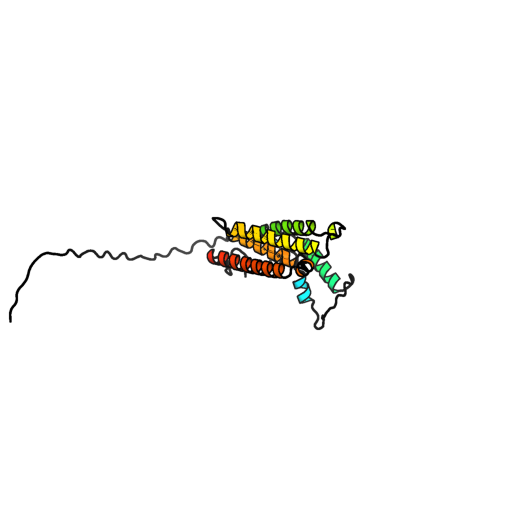OM 1479 C CA . LEU A 1 179 ? 13.658 0.113 -7.890 1.00 92.50 179 LEU A CA 1
ATOM 1480 C C . LEU A 1 179 ? 13.867 0.556 -6.438 1.00 92.50 179 LEU A C 1
ATOM 1482 O O . LEU A 1 179 ? 14.920 1.085 -6.101 1.00 92.50 179 LEU A O 1
ATOM 1486 N N . TRP A 1 180 ? 12.884 0.327 -5.566 1.00 95.50 180 TRP A N 1
ATOM 1487 C CA . TRP A 1 180 ? 13.014 0.613 -4.139 1.00 95.50 180 TRP A CA 1
ATOM 1488 C C . TRP A 1 180 ? 13.978 -0.353 -3.439 1.00 95.50 180 TRP A C 1
ATOM 1490 O O . TRP A 1 180 ? 14.794 0.076 -2.631 1.00 95.50 180 TRP A O 1
ATOM 1500 N N . ASN A 1 181 ? 13.926 -1.642 -3.780 1.00 92.25 181 ASN A N 1
ATOM 1501 C CA . ASN A 1 181 ? 14.829 -2.655 -3.224 1.00 92.25 181 ASN A CA 1
ATOM 1502 C C . ASN A 1 181 ? 16.280 -2.504 -3.716 1.00 92.25 181 ASN A C 1
ATOM 1504 O O . ASN A 1 181 ? 17.185 -3.091 -3.130 1.00 92.25 181 ASN A O 1
ATOM 1508 N N . MET A 1 182 ? 16.492 -1.725 -4.779 1.00 92.75 182 MET A N 1
ATOM 1509 C CA . MET A 1 182 ? 17.789 -1.521 -5.426 1.00 92.75 182 MET A CA 1
ATOM 1510 C C . MET A 1 182 ? 18.425 -0.160 -5.112 1.00 92.75 182 MET A C 1
ATOM 1512 O O . MET A 1 182 ? 19.410 0.202 -5.756 1.00 92.75 182 MET A O 1
ATOM 1516 N N . ILE A 1 183 ? 17.886 0.603 -4.149 1.00 96.25 183 ILE A N 1
ATOM 1517 C CA . ILE A 1 183 ? 18.564 1.821 -3.680 1.00 96.25 183 ILE A CA 1
ATOM 1518 C C . ILE A 1 183 ? 19.896 1.467 -3.012 1.00 96.25 183 ILE A C 1
ATOM 1520 O O . ILE A 1 183 ? 20.050 0.390 -2.432 1.00 96.25 183 ILE A O 1
ATOM 1524 N N . ASP A 1 184 ? 20.861 2.380 -3.078 1.00 96.12 184 ASP A N 1
ATOM 1525 C CA . ASP A 1 184 ? 22.196 2.167 -2.512 1.00 96.12 184 ASP A CA 1
ATOM 1526 C C . ASP A 1 184 ? 22.208 2.115 -0.968 1.00 96.12 184 ASP A C 1
ATOM 1528 O O . ASP A 1 184 ? 23.067 1.462 -0.372 1.00 96.12 184 ASP A O 1
ATOM 1532 N N . ASP A 1 185 ? 21.216 2.728 -0.318 1.00 96.19 185 ASP A N 1
ATOM 1533 C CA . ASP A 1 185 ? 20.978 2.689 1.129 1.00 96.19 185 ASP A CA 1
ATOM 1534 C C . ASP A 1 185 ? 20.047 1.527 1.534 1.00 96.19 185 ASP A C 1
ATOM 1536 O O . ASP A 1 185 ? 18.886 1.699 1.925 1.00 96.19 185 ASP A O 1
ATOM 1540 N N . GLY A 1 186 ? 20.566 0.302 1.433 1.00 95.00 186 GLY A N 1
ATOM 1541 C CA . GLY A 1 186 ? 19.829 -0.911 1.809 1.00 95.00 186 GLY A CA 1
ATOM 1542 C C . GLY A 1 186 ? 19.499 -1.015 3.308 1.00 95.00 186 GLY A C 1
ATOM 1543 O O . GLY A 1 186 ? 18.523 -1.675 3.677 1.00 95.00 186 GLY A O 1
ATOM 1544 N N . GLU A 1 187 ? 20.260 -0.346 4.183 1.00 97.12 187 GLU A N 1
ATOM 1545 C CA . GLU A 1 187 ? 19.972 -0.290 5.624 1.00 97.12 187 GLU A CA 1
ATOM 1546 C C . GLU A 1 187 ? 18.649 0.441 5.868 1.00 97.12 187 GLU A C 1
ATOM 1548 O O . GLU A 1 187 ? 17.759 -0.088 6.542 1.00 97.12 187 GLU A O 1
ATOM 1553 N N . ARG A 1 188 ? 18.447 1.588 5.214 1.00 96.75 188 ARG A N 1
ATOM 1554 C CA . ARG A 1 188 ? 17.192 2.339 5.292 1.00 96.75 188 ARG A CA 1
ATOM 1555 C C . ARG A 1 188 ? 15.987 1.559 4.770 1.00 96.75 188 ARG A C 1
ATOM 1557 O O . ARG A 1 188 ? 14.895 1.686 5.337 1.00 96.75 188 ARG A O 1
ATOM 1564 N N . VAL A 1 189 ? 16.150 0.745 3.723 1.00 96.81 189 VAL A N 1
ATOM 1565 C CA . VAL A 1 189 ? 15.087 -0.169 3.254 1.00 96.81 189 VAL A CA 1
ATOM 1566 C C . VAL A 1 189 ? 14.712 -1.150 4.364 1.00 96.81 189 VAL A C 1
ATOM 1568 O O . VAL A 1 189 ? 13.531 -1.287 4.696 1.00 96.81 189 VAL A O 1
ATOM 1571 N N . CYS A 1 190 ? 15.710 -1.780 4.990 1.00 96.81 190 CYS A N 1
ATOM 1572 C CA . CYS A 1 190 ? 15.506 -2.733 6.082 1.00 96.81 190 CYS A CA 1
ATOM 1573 C C . CYS A 1 190 ? 14.782 -2.098 7.275 1.00 96.81 190 CYS A C 1
ATOM 1575 O O . CYS A 1 190 ? 13.794 -2.651 7.760 1.00 96.81 190 CYS A O 1
ATOM 1577 N N . GLU A 1 191 ? 15.225 -0.926 7.730 1.00 97.94 191 GLU A N 1
ATOM 1578 C CA . GLU A 1 191 ? 14.574 -0.186 8.819 1.00 97.94 191 GLU A CA 1
ATOM 1579 C C . GLU A 1 191 ? 13.122 0.165 8.476 1.00 97.94 191 GLU A C 1
ATOM 1581 O O . GLU A 1 191 ? 12.213 0.024 9.296 1.00 97.94 191 GLU A O 1
ATOM 1586 N N . THR A 1 192 ? 12.874 0.570 7.232 1.00 98.19 192 THR A N 1
ATOM 1587 C CA . THR A 1 192 ? 11.527 0.907 6.763 1.00 98.19 192 THR A CA 1
ATOM 1588 C C . THR A 1 192 ? 10.617 -0.315 6.781 1.00 98.19 192 THR A C 1
ATOM 1590 O O . THR A 1 192 ? 9.494 -0.225 7.279 1.00 98.19 192 THR A O 1
ATOM 1593 N N . LEU A 1 193 ? 11.100 -1.474 6.325 1.00 96.88 193 LEU A N 1
ATOM 1594 C CA . LEU A 1 193 ? 10.367 -2.742 6.402 1.00 96.88 193 LEU A CA 1
ATOM 1595 C C . LEU A 1 193 ? 10.072 -3.159 7.848 1.00 96.88 193 LEU A C 1
ATOM 1597 O O . LEU A 1 193 ? 8.967 -3.626 8.134 1.00 96.88 193 LEU A O 1
ATOM 1601 N N . GLN A 1 194 ? 11.006 -2.947 8.778 1.00 98.12 194 GLN A N 1
ATOM 1602 C CA . GLN A 1 194 ? 10.757 -3.195 10.202 1.00 98.12 194 GLN A CA 1
ATOM 1603 C C . GLN A 1 194 ? 9.610 -2.322 10.727 1.00 98.12 194 GLN A C 1
ATOM 1605 O O . GLN A 1 194 ? 8.712 -2.827 11.404 1.00 98.12 194 GLN A O 1
ATOM 1610 N N . ILE A 1 195 ? 9.579 -1.035 10.367 1.00 98.19 195 ILE A N 1
ATOM 1611 C CA . ILE A 1 195 ? 8.496 -0.120 10.764 1.00 98.19 195 ILE A CA 1
ATOM 1612 C C . ILE A 1 195 ? 7.162 -0.515 10.115 1.00 98.19 195 ILE A C 1
ATOM 1614 O O . ILE A 1 195 ? 6.122 -0.433 10.774 1.00 98.19 195 ILE A O 1
ATOM 1618 N N . VAL A 1 196 ? 7.165 -0.986 8.862 1.00 98.25 196 VAL A N 1
ATOM 1619 C CA . VAL A 1 196 ? 5.970 -1.559 8.213 1.00 98.25 196 VAL A CA 1
ATOM 1620 C C . VAL A 1 196 ? 5.442 -2.741 9.030 1.00 98.25 196 VAL A C 1
ATOM 1622 O O . VAL A 1 196 ? 4.258 -2.766 9.368 1.00 98.25 196 VAL A O 1
ATOM 1625 N N . GLY A 1 197 ? 6.310 -3.681 9.416 1.00 97.81 197 GLY A N 1
ATOM 1626 C CA . GLY A 1 197 ? 5.932 -4.823 10.254 1.00 97.81 197 GLY A CA 1
ATOM 1627 C C . GLY A 1 197 ? 5.344 -4.396 11.603 1.00 97.81 197 GLY A C 1
ATOM 1628 O O . GLY A 1 197 ? 4.270 -4.858 11.991 1.00 97.81 197 GLY A O 1
ATOM 1629 N N . LEU A 1 198 ? 5.991 -3.449 12.289 1.00 98.19 198 LEU A N 1
ATOM 1630 C CA . LEU A 1 198 ? 5.497 -2.890 13.553 1.00 98.19 198 LEU A CA 1
ATOM 1631 C C . LEU A 1 198 ? 4.139 -2.200 13.393 1.00 98.19 198 LEU A C 1
ATOM 1633 O O . LEU A 1 198 ? 3.271 -2.352 14.249 1.00 98.19 198 LEU A O 1
ATOM 1637 N N . THR A 1 199 ? 3.931 -1.475 12.298 1.00 98.19 199 THR A N 1
ATOM 1638 C CA . THR A 1 199 ? 2.668 -0.798 11.967 1.00 98.19 199 THR A CA 1
ATOM 1639 C C . THR A 1 199 ? 1.520 -1.797 11.786 1.00 98.19 199 THR A C 1
ATOM 1641 O O . THR A 1 199 ? 0.429 -1.597 12.332 1.00 98.19 199 THR A O 1
ATOM 1644 N N . VAL A 1 200 ? 1.770 -2.914 11.091 1.00 97.44 200 VAL A N 1
ATOM 1645 C CA . VAL A 1 200 ? 0.795 -4.008 10.943 1.00 97.44 200 VAL A CA 1
ATOM 1646 C C . VAL A 1 200 ? 0.459 -4.616 12.303 1.00 97.44 200 VAL A C 1
ATOM 1648 O O . VAL A 1 200 ? -0.710 -4.645 12.683 1.00 97.44 200 VAL A O 1
ATOM 1651 N N . LEU A 1 201 ? 1.469 -5.029 13.075 1.00 97.75 201 LEU A N 1
ATOM 1652 C CA . LEU A 1 201 ? 1.267 -5.640 14.395 1.00 97.75 201 LEU A CA 1
ATOM 1653 C C . LEU A 1 201 ? 0.543 -4.701 15.368 1.00 97.75 201 LEU A C 1
ATOM 1655 O O . LEU A 1 201 ? -0.358 -5.127 16.088 1.00 97.75 201 LEU A O 1
ATOM 1659 N N . SER A 1 202 ? 0.891 -3.414 15.353 1.00 97.69 202 SER A N 1
ATOM 1660 C CA . SER A 1 202 ? 0.251 -2.402 16.199 1.00 97.69 202 SER A CA 1
ATOM 1661 C C . SER A 1 202 ? -1.225 -2.246 15.851 1.00 97.69 202 SER A C 1
ATOM 1663 O O . SER A 1 202 ? -2.064 -2.196 16.747 1.00 97.69 202 SER A O 1
ATOM 1665 N N . THR A 1 203 ? -1.557 -2.243 14.558 1.00 97.31 203 THR A N 1
ATOM 1666 C CA . THR A 1 203 ? -2.947 -2.171 14.092 1.00 97.31 203 THR A CA 1
ATOM 1667 C C . THR A 1 203 ? -3.742 -3.406 14.495 1.00 97.31 203 THR A C 1
ATOM 1669 O O . THR A 1 203 ? -4.855 -3.265 14.997 1.00 97.31 203 THR A O 1
ATOM 1672 N N . LEU A 1 204 ? -3.178 -4.606 14.327 1.00 95.94 204 LEU A N 1
ATOM 1673 C CA . LEU A 1 204 ? -3.828 -5.852 14.743 1.00 95.94 204 LEU A CA 1
ATOM 1674 C C . LEU A 1 204 ? -4.108 -5.858 16.249 1.00 95.94 204 LEU A C 1
ATOM 1676 O O . LEU A 1 204 ? -5.232 -6.145 16.655 1.00 95.94 204 LEU A O 1
ATOM 1680 N N . ASN A 1 205 ? -3.139 -5.441 17.066 1.00 96.19 205 ASN A N 1
ATOM 1681 C CA . ASN A 1 205 ? -3.332 -5.288 18.507 1.00 96.19 205 ASN A CA 1
ATOM 1682 C C . ASN A 1 205 ? -4.418 -4.241 18.839 1.00 96.19 205 ASN A C 1
ATOM 1684 O O . ASN A 1 205 ? -5.256 -4.473 19.707 1.00 96.19 205 ASN A O 1
ATOM 1688 N N . THR A 1 206 ? -4.474 -3.105 18.133 1.00 95.62 206 THR A N 1
ATOM 1689 C CA . THR A 1 206 ? -5.558 -2.120 18.318 1.00 95.62 206 THR A CA 1
ATOM 1690 C C . THR A 1 206 ? -6.932 -2.687 17.941 1.00 95.62 206 THR A C 1
ATOM 1692 O O . THR A 1 206 ? -7.923 -2.401 18.614 1.00 95.62 206 THR A O 1
ATOM 1695 N N . LEU A 1 207 ? -7.014 -3.504 16.890 1.00 94.94 207 LEU A N 1
ATOM 1696 C CA . LEU A 1 207 ? -8.253 -4.168 16.477 1.00 94.94 207 LEU A CA 1
ATOM 1697 C C . LEU A 1 207 ? -8.689 -5.232 17.486 1.00 94.94 207 LEU A C 1
ATOM 1699 O O . LEU A 1 207 ? -9.876 -5.324 17.793 1.00 94.94 207 LEU A O 1
ATOM 1703 N N . GLU A 1 208 ? -7.750 -5.995 18.042 1.00 95.12 208 GLU A N 1
ATOM 1704 C CA . GLU A 1 208 ? -8.013 -6.959 19.113 1.00 95.12 208 GLU A CA 1
ATOM 1705 C C . GLU A 1 208 ? -8.575 -6.272 20.365 1.00 95.12 208 GLU A C 1
ATOM 1707 O O . GLU A 1 208 ? -9.630 -6.668 20.863 1.00 95.12 208 GLU A O 1
ATOM 1712 N N . GLN A 1 209 ? -7.946 -5.182 20.818 1.00 94.75 209 GLN A N 1
ATOM 1713 C CA . GLN A 1 209 ? -8.414 -4.387 21.964 1.00 94.75 209 GLN A CA 1
ATOM 1714 C C . GLN A 1 209 ? -9.803 -3.771 21.739 1.00 94.75 209 GLN A C 1
ATOM 1716 O O . GLN A 1 209 ? -10.551 -3.559 22.691 1.00 94.75 209 GLN A O 1
ATOM 1721 N N . ALA A 1 210 ? -10.164 -3.507 20.482 1.00 93.12 210 ALA A N 1
ATOM 1722 C CA . ALA A 1 210 ? -11.488 -3.034 20.086 1.00 93.12 210 ALA A CA 1
ATOM 1723 C C . ALA A 1 210 ? -12.503 -4.169 19.833 1.00 93.12 210 ALA A C 1
ATOM 1725 O O . ALA A 1 210 ? -13.620 -3.892 19.395 1.00 93.12 210 ALA A O 1
ATOM 1726 N N . HIS A 1 211 ? -12.138 -5.434 20.079 1.00 92.19 211 HIS A N 1
ATOM 1727 C CA . HIS A 1 211 ? -12.943 -6.630 19.788 1.00 92.19 211 HIS A CA 1
ATOM 1728 C C . HIS A 1 211 ? -13.353 -6.772 18.308 1.00 92.19 211 HIS A C 1
ATOM 1730 O O . HIS A 1 211 ? -14.406 -7.331 17.988 1.00 92.19 211 HIS A O 1
ATOM 1736 N N . LEU A 1 212 ? -12.512 -6.270 17.400 1.00 92.56 212 LEU A N 1
ATOM 1737 C CA . LEU A 1 212 ? -12.707 -6.317 15.949 1.00 92.56 212 LEU A CA 1
ATOM 1738 C C . LEU A 1 212 ? -11.920 -7.448 15.271 1.00 92.56 212 LEU A C 1
ATOM 1740 O O . LEU A 1 212 ? -12.242 -7.789 14.138 1.00 92.56 212 LEU A O 1
ATOM 1744 N N . LEU A 1 213 ? -10.920 -8.045 15.924 1.00 91.94 213 LEU A N 1
ATOM 1745 C CA . LEU A 1 213 ? -10.132 -9.156 15.371 1.00 91.94 213 LEU A CA 1
ATOM 1746 C C . LEU A 1 213 ? -10.802 -10.512 15.669 1.00 91.94 213 LEU A C 1
ATOM 1748 O O . LEU A 1 213 ? -10.433 -11.205 16.614 1.00 91.94 213 LEU A O 1
ATOM 1752 N N . LYS A 1 214 ? -11.849 -10.860 14.910 1.00 89.06 214 LYS A N 1
ATOM 1753 C CA . LYS A 1 214 ? -12.658 -12.082 15.097 1.00 89.06 214 LYS A CA 1
ATOM 1754 C C . LYS A 1 214 ? -13.395 -12.488 13.813 1.00 89.06 214 LYS A C 1
ATOM 1756 O O . LYS A 1 214 ? -13.610 -11.651 12.944 1.00 89.06 214 LYS A O 1
ATOM 1761 N N . ASN A 1 215 ? -13.817 -13.752 13.707 1.00 85.19 215 ASN A N 1
ATOM 1762 C CA . ASN A 1 215 ? -14.460 -14.296 12.494 1.00 85.19 215 ASN A CA 1
ATOM 1763 C C . ASN A 1 215 ? -15.781 -13.600 12.124 1.00 85.19 215 ASN A C 1
ATOM 1765 O O . ASN A 1 215 ? -16.122 -13.497 10.953 1.00 85.19 215 ASN A O 1
ATOM 1769 N N . ASP A 1 216 ? -16.535 -13.133 13.118 1.00 85.19 216 ASP A N 1
ATOM 1770 C CA . ASP A 1 216 ? -17.795 -12.399 12.957 1.00 85.19 216 ASP A CA 1
ATOM 1771 C C . ASP A 1 216 ? -17.579 -10.874 12.988 1.00 85.19 216 ASP A C 1
ATOM 1773 O O . ASP A 1 216 ? -18.464 -10.111 13.384 1.00 85.19 216 ASP A O 1
ATOM 1777 N N . SER A 1 217 ? -16.375 -10.414 12.636 1.00 87.44 217 SER A N 1
ATOM 1778 C CA . SER A 1 217 ? -16.057 -8.991 12.606 1.00 87.44 217 SER A CA 1
ATOM 1779 C C . SER A 1 217 ? -16.872 -8.252 11.552 1.00 87.44 217 SER A C 1
ATOM 1781 O O . SER A 1 217 ? -17.212 -8.771 10.492 1.00 87.44 217 SER A O 1
ATOM 1783 N N . VAL A 1 218 ? -17.106 -6.967 11.817 1.00 86.44 218 VAL A N 1
ATOM 1784 C CA . VAL A 1 218 ? -17.619 -6.036 10.808 1.00 86.44 218 VAL A CA 1
ATOM 1785 C C . VAL A 1 218 ? -16.585 -5.736 9.718 1.00 86.44 218 VAL A C 1
ATOM 1787 O O . VAL A 1 218 ? -16.938 -5.118 8.721 1.00 86.44 218 VAL A O 1
ATOM 1790 N N . ILE A 1 219 ? -15.320 -6.126 9.901 1.00 86.88 219 ILE A N 1
ATOM 1791 C CA . ILE A 1 219 ? -14.265 -6.038 8.889 1.00 86.88 219 ILE A CA 1
ATOM 1792 C C . ILE A 1 219 ? -14.183 -7.403 8.185 1.00 86.88 219 ILE A C 1
ATOM 1794 O O . ILE A 1 219 ? -13.636 -8.339 8.760 1.00 86.88 219 ILE A O 1
ATOM 1798 N N . PRO A 1 220 ? -14.723 -7.548 6.963 1.00 79.88 220 PRO A N 1
ATOM 1799 C CA . PRO A 1 2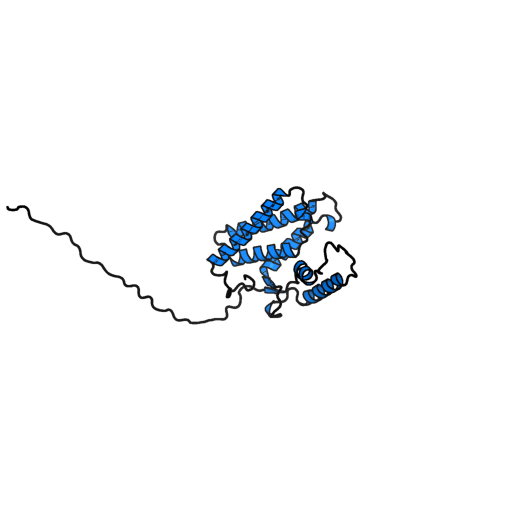20 ? -14.867 -8.845 6.306 1.00 79.88 220 PRO A CA 1
ATOM 1800 C C . PRO A 1 220 ? -13.544 -9.477 5.856 1.00 79.88 220 PRO A C 1
ATOM 1802 O O . PRO A 1 220 ? -13.511 -10.679 5.639 1.00 79.88 220 PRO A O 1
ATOM 1805 N N . ASN A 1 221 ? -12.473 -8.696 5.688 1.00 81.12 221 ASN A N 1
ATOM 1806 C CA . ASN A 1 221 ? -11.183 -9.152 5.159 1.00 81.12 221 ASN A CA 1
ATOM 1807 C C . ASN A 1 221 ? -10.064 -9.172 6.214 1.00 81.12 221 ASN A C 1
ATOM 1809 O O . ASN A 1 221 ? -8.905 -8.918 5.891 1.00 81.12 221 ASN A O 1
ATOM 1813 N N . ILE A 1 222 ? -10.420 -9.408 7.478 1.00 80.44 222 ILE A N 1
ATOM 1814 C CA . ILE A 1 222 ? -9.478 -9.374 8.604 1.00 80.44 222 ILE A CA 1
ATOM 1815 C C . ILE A 1 222 ? -8.871 -10.743 8.958 1.00 80.44 222 ILE A C 1
ATOM 1817 O O . ILE A 1 222 ? -7.836 -10.776 9.623 1.00 80.44 222 ILE A O 1
ATOM 1821 N N . LEU A 1 223 ? -9.492 -11.848 8.522 1.00 63.69 223 LEU A N 1
ATOM 1822 C CA . LEU A 1 223 ? -9.080 -13.237 8.768 1.00 63.69 223 LEU A CA 1
ATOM 1823 C C . LEU A 1 223 ? -9.273 -14.100 7.518 1.00 63.69 223 LEU A C 1
ATOM 1825 O O . LEU A 1 223 ? -10.260 -13.849 6.789 1.00 63.69 223 LEU A O 1
#